Protein AF-R6ZYX3-F1 (afdb_monomer)

Structure (mmCIF, N/CA/C/O backbone):
data_AF-R6ZYX3-F1
#
_entry.id   AF-R6ZYX3-F1
#
loop_
_atom_site.group_PDB
_atom_site.id
_atom_site.type_symbol
_atom_site.label_atom_id
_atom_site.label_alt_id
_atom_site.label_comp_id
_atom_site.label_asym_id
_atom_site.label_entity_id
_atom_site.label_seq_id
_atom_site.pdbx_PDB_ins_code
_atom_site.Cartn_x
_atom_site.Cartn_y
_atom_site.Cartn_z
_atom_site.occupancy
_atom_site.B_iso_or_equiv
_atom_site.auth_seq_id
_atom_site.auth_comp_id
_atom_site.auth_asym_id
_atom_site.auth_atom_id
_atom_site.pdbx_PDB_model_num
ATOM 1 N N . MET A 1 1 ? -24.563 9.003 -3.488 1.00 60.00 1 MET A N 1
ATOM 2 C CA . MET A 1 1 ? -24.970 7.677 -2.955 1.00 60.00 1 MET A CA 1
ATOM 3 C C . MET A 1 1 ? -25.661 7.795 -1.601 1.00 60.00 1 MET A C 1
ATOM 5 O O . MET A 1 1 ? -26.768 7.295 -1.497 1.00 60.00 1 MET A O 1
ATOM 9 N N . ARG A 1 2 ? -25.083 8.481 -0.596 1.00 68.38 2 ARG A N 1
ATOM 10 C CA . ARG A 1 2 ? -25.792 8.757 0.674 1.00 68.38 2 ARG A CA 1
ATOM 11 C C . ARG A 1 2 ? -27.140 9.449 0.464 1.00 68.38 2 ARG A C 1
ATOM 13 O O . ARG A 1 2 ? -28.120 8.974 1.012 1.00 68.38 2 ARG A O 1
ATOM 20 N N . ASP A 1 3 ? -27.200 10.467 -0.389 1.00 74.62 3 ASP A N 1
ATOM 21 C CA . ASP A 1 3 ? -28.446 11.212 -0.637 1.00 74.62 3 ASP A CA 1
ATOM 22 C C . ASP A 1 3 ? -29.538 10.342 -1.268 1.00 74.62 3 ASP A C 1
ATOM 24 O O . ASP A 1 3 ? -30.700 10.442 -0.903 1.00 74.62 3 ASP A O 1
ATOM 28 N N . LEU A 1 4 ? -29.152 9.420 -2.159 1.00 77.94 4 LEU A N 1
ATOM 29 C CA . LEU A 1 4 ? -30.066 8.442 -2.758 1.00 77.94 4 LEU A CA 1
ATOM 30 C C . LEU A 1 4 ? -30.645 7.509 -1.692 1.00 77.94 4 LEU A C 1
ATOM 32 O O . LEU A 1 4 ? -31.843 7.251 -1.689 1.00 77.94 4 LEU A O 1
ATOM 36 N N . ILE A 1 5 ? -29.803 7.052 -0.762 1.00 78.88 5 ILE A N 1
ATOM 37 C CA . ILE A 1 5 ? -30.227 6.216 0.363 1.00 78.88 5 ILE A CA 1
ATOM 38 C C . ILE A 1 5 ? -31.140 6.999 1.319 1.00 78.88 5 ILE A C 1
ATOM 40 O O . ILE A 1 5 ? -32.170 6.488 1.747 1.00 78.88 5 ILE A O 1
ATOM 44 N N . GLN A 1 6 ? -30.771 8.239 1.646 1.00 78.25 6 GLN A N 1
ATOM 45 C CA . GLN A 1 6 ? -31.511 9.100 2.571 1.00 78.25 6 GLN A CA 1
ATOM 46 C C . GLN A 1 6 ? -32.824 9.629 1.987 1.00 78.25 6 GLN A C 1
ATOM 48 O O . GLN A 1 6 ? -33.740 9.900 2.756 1.00 78.25 6 GLN A O 1
ATOM 53 N N . SER A 1 7 ? -32.942 9.734 0.659 1.00 80.81 7 SER A N 1
ATOM 54 C CA . SER A 1 7 ? -34.163 10.204 -0.010 1.00 80.81 7 SER A CA 1
ATOM 55 C C . SER A 1 7 ? -35.392 9.346 0.311 1.00 80.81 7 SER A C 1
ATOM 57 O O . SER A 1 7 ? -36.520 9.816 0.203 1.00 80.81 7 SER A O 1
ATOM 59 N N . GLY A 1 8 ? -35.201 8.064 0.651 1.00 78.56 8 GLY A N 1
ATOM 60 C CA . GLY A 1 8 ? -36.291 7.103 0.858 1.00 78.56 8 GLY A CA 1
ATOM 61 C C . GLY A 1 8 ? -37.118 6.795 -0.400 1.00 78.56 8 GLY A C 1
ATOM 62 O O . GLY A 1 8 ? -38.051 6.000 -0.338 1.00 78.56 8 GLY A O 1
ATOM 63 N N . ARG A 1 9 ? -36.782 7.400 -1.546 1.00 82.31 9 ARG A N 1
ATOM 64 C CA . ARG A 1 9 ? -37.499 7.278 -2.826 1.00 82.31 9 ARG A CA 1
ATOM 65 C C . ARG A 1 9 ? -37.080 6.049 -3.624 1.00 82.31 9 ARG A C 1
ATOM 67 O O . ARG A 1 9 ? -37.801 5.610 -4.515 1.00 82.31 9 ARG A O 1
ATOM 74 N N . ILE A 1 10 ? -35.905 5.509 -3.316 1.00 82.62 10 ILE A N 1
ATOM 75 C CA . ILE A 1 10 ? -35.297 4.375 -4.006 1.00 82.62 10 ILE A CA 1
ATOM 76 C C . ILE A 1 10 ? -35.195 3.217 -3.006 1.00 82.62 10 ILE A C 1
ATOM 78 O O . ILE A 1 10 ? -34.711 3.437 -1.895 1.00 82.62 10 ILE A O 1
ATOM 82 N N . PRO A 1 11 ? -35.615 1.989 -3.358 1.00 81.56 11 PRO A N 1
ATOM 83 C CA . PRO A 1 11 ? -35.428 0.824 -2.500 1.00 81.56 11 PRO A CA 1
ATOM 84 C C . PRO A 1 11 ? -33.943 0.593 -2.186 1.00 81.56 11 PRO A C 1
ATOM 86 O O . PRO A 1 11 ? -33.119 0.490 -3.094 1.00 81.56 11 PRO A O 1
ATOM 89 N N . VAL A 1 12 ? -33.603 0.484 -0.899 1.00 82.12 12 VAL A N 1
ATOM 90 C CA . VAL A 1 12 ? -32.230 0.249 -0.427 1.00 82.12 12 VAL A CA 1
ATOM 91 C C . VAL A 1 12 ? -32.161 -1.091 0.288 1.00 82.12 12 VAL A C 1
ATOM 93 O O . VAL A 1 12 ? -32.951 -1.365 1.187 1.00 82.12 12 VAL A O 1
ATOM 96 N N . CYS A 1 13 ? -31.174 -1.906 -0.075 1.00 78.31 13 CYS A N 1
ATOM 97 C CA . CYS A 1 13 ? -30.801 -3.103 0.669 1.00 78.31 13 CYS A CA 1
ATOM 98 C C . CYS A 1 13 ? -29.429 -2.884 1.313 1.00 78.31 13 CYS A C 1
ATOM 100 O O . CYS A 1 13 ? -28.485 -2.472 0.637 1.00 78.31 13 CYS A O 1
ATOM 102 N N . TYR A 1 14 ? -29.316 -3.164 2.611 1.00 74.75 14 TYR A N 1
ATOM 103 C CA . TYR A 1 14 ? -28.045 -3.129 3.328 1.00 74.75 14 TYR A CA 1
ATOM 104 C C . TYR A 1 14 ? -27.506 -4.548 3.475 1.00 74.75 14 TYR A C 1
ATOM 106 O O . TYR A 1 14 ? -28.100 -5.386 4.154 1.00 74.75 14 TYR A O 1
ATOM 114 N N . LEU A 1 15 ? -26.359 -4.813 2.853 1.00 67.69 15 LEU A N 1
ATOM 115 C CA . LEU A 1 15 ? -25.617 -6.048 3.073 1.00 67.69 15 LEU A CA 1
ATOM 116 C C . LEU A 1 15 ? -24.773 -5.892 4.341 1.00 67.69 15 LEU A C 1
ATOM 118 O O . LEU A 1 15 ? -23.785 -5.161 4.350 1.00 67.69 15 LEU A O 1
ATOM 122 N N . ASN A 1 16 ? -25.182 -6.573 5.410 1.00 58.12 16 ASN A N 1
ATOM 123 C CA . ASN A 1 16 ? -24.507 -6.509 6.711 1.00 58.12 16 ASN A CA 1
ATOM 124 C C . ASN A 1 16 ? -23.466 -7.622 6.911 1.00 58.12 16 ASN A C 1
ATOM 126 O O . ASN A 1 16 ? -22.639 -7.521 7.812 1.00 58.12 16 ASN A O 1
ATOM 130 N N . ASN A 1 17 ? -23.482 -8.654 6.062 1.00 52.66 17 ASN A N 1
ATOM 131 C CA . ASN A 1 17 ? -22.630 -9.832 6.202 1.00 52.66 17 ASN A CA 1
ATOM 132 C C . ASN A 1 17 ? -21.520 -9.832 5.145 1.00 52.66 17 ASN A C 1
ATOM 134 O O . ASN A 1 17 ? -21.788 -9.851 3.943 1.00 52.66 17 ASN A O 1
ATOM 138 N N . CYS A 1 18 ? -20.263 -9.840 5.595 1.00 53.56 18 CYS A N 1
ATOM 139 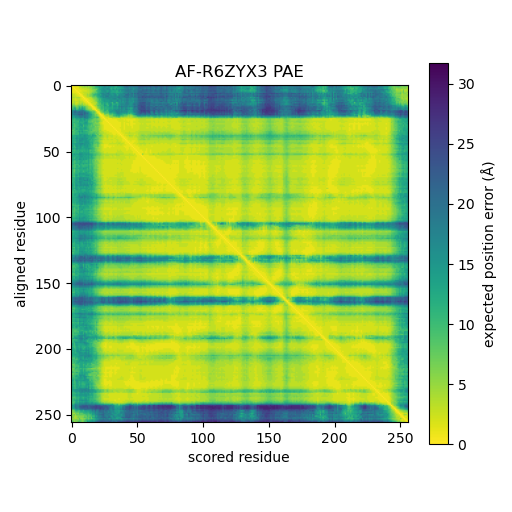C CA . CYS A 1 18 ? -19.106 -10.038 4.729 1.00 53.56 18 CYS A CA 1
ATOM 140 C C . CYS A 1 18 ? -18.817 -11.543 4.618 1.00 53.56 18 CYS A C 1
ATOM 142 O O . CYS A 1 18 ? -18.229 -12.129 5.517 1.00 53.56 18 CYS A O 1
ATOM 144 N N . HIS A 1 19 ? -19.213 -12.181 3.513 1.00 53.12 19 HIS A N 1
ATOM 145 C CA . HIS A 1 19 ? -18.977 -13.616 3.266 1.00 53.12 19 HIS A CA 1
ATOM 146 C C . HIS A 1 19 ? -17.523 -13.961 2.878 1.00 53.12 19 HIS A C 1
ATOM 148 O O . HIS A 1 19 ? -17.240 -15.088 2.482 1.00 53.12 19 HIS A O 1
ATOM 154 N N . ARG A 1 20 ? -16.609 -12.985 2.912 1.00 54.09 20 ARG A N 1
ATOM 155 C CA . ARG A 1 20 ? -15.293 -13.060 2.259 1.00 54.09 20 ARG A CA 1
ATOM 156 C C . ARG A 1 20 ? -14.158 -13.513 3.191 1.00 54.09 20 ARG A C 1
ATOM 158 O O . ARG A 1 20 ? -13.074 -13.800 2.704 1.00 54.09 20 ARG A O 1
ATOM 165 N N . GLN A 1 21 ? -14.403 -13.582 4.501 1.00 55.59 21 GLN A N 1
ATOM 166 C CA . GLN A 1 21 ? -13.426 -13.918 5.546 1.00 55.59 21 GLN A CA 1
ATOM 167 C C . GLN A 1 21 ? -14.062 -14.874 6.565 1.00 55.59 21 GLN A C 1
ATOM 169 O O . GLN A 1 21 ? -15.287 -14.918 6.700 1.00 55.59 21 GLN A O 1
ATOM 174 N N . ARG A 1 22 ? -13.237 -15.672 7.253 1.00 58.19 22 ARG A N 1
ATOM 175 C CA . ARG A 1 22 ? -13.700 -16.721 8.174 1.00 58.19 22 ARG A CA 1
ATOM 176 C C . ARG A 1 22 ? -14.539 -16.113 9.304 1.00 58.19 22 ARG A C 1
ATOM 178 O O . ARG A 1 22 ? -14.201 -15.059 9.841 1.00 58.19 22 ARG A O 1
ATOM 185 N N . GLU A 1 23 ? -15.625 -16.787 9.668 1.00 62.22 23 GLU A N 1
ATOM 186 C CA . GLU A 1 23 ? -16.423 -16.445 10.846 1.00 62.22 23 GLU A CA 1
ATOM 187 C C . GLU A 1 23 ? -15.496 -16.367 12.075 1.00 62.22 23 GLU A C 1
ATOM 189 O O . GLU A 1 23 ? -14.728 -17.295 12.329 1.00 62.22 23 GLU A O 1
ATOM 194 N N . GLY A 1 24 ? -15.495 -15.226 12.776 1.00 70.06 24 GLY A N 1
ATOM 195 C CA . GLY A 1 24 ? -14.579 -14.961 13.895 1.00 70.06 24 GLY A CA 1
ATOM 196 C C . GLY A 1 24 ? -13.270 -14.226 13.558 1.00 70.06 24 GLY A C 1
ATOM 197 O O . GLY A 1 24 ? -12.446 -14.077 14.453 1.00 70.06 24 GLY A O 1
ATOM 198 N N . SER A 1 25 ? -13.075 -13.741 12.324 1.00 87.06 25 SER A N 1
ATOM 199 C CA . SER A 1 25 ? -11.900 -12.929 11.952 1.00 87.06 25 SER A CA 1
ATOM 200 C C . SER A 1 25 ? -11.738 -11.680 12.833 1.00 87.06 25 SER A C 1
ATOM 202 O O . SER A 1 25 ? -12.660 -10.862 12.971 1.00 87.06 25 SER A O 1
ATOM 204 N N . GLY A 1 26 ? -10.542 -11.501 13.393 1.00 93.50 26 GLY A N 1
ATOM 205 C CA . GLY A 1 26 ? -10.156 -10.334 14.176 1.00 93.50 26 GLY A CA 1
ATOM 206 C C . GLY A 1 26 ? -10.078 -9.064 13.335 1.00 93.50 26 GLY A C 1
ATOM 207 O O . GLY A 1 26 ? -10.448 -7.999 13.825 1.00 93.50 26 GLY A O 1
ATOM 208 N N . ILE A 1 27 ? -9.747 -9.170 12.042 1.00 94.56 27 ILE A N 1
ATOM 209 C CA . ILE A 1 27 ? -9.800 -8.049 11.085 1.00 94.56 27 ILE A CA 1
ATOM 210 C C . ILE A 1 27 ? -11.225 -7.482 10.998 1.00 94.56 27 ILE A C 1
ATOM 212 O O . ILE A 1 27 ? -11.421 -6.269 11.109 1.00 94.56 27 ILE A O 1
ATOM 216 N N . ILE A 1 28 ? -12.240 -8.346 10.844 1.00 91.88 28 ILE A N 1
ATOM 217 C CA . ILE A 1 28 ? -13.650 -7.918 10.799 1.00 91.88 28 ILE A CA 1
ATOM 218 C C . ILE A 1 28 ? -14.059 -7.293 12.131 1.00 91.88 28 ILE A C 1
ATOM 220 O O . ILE A 1 28 ? -14.704 -6.239 12.144 1.00 91.88 28 ILE A O 1
ATOM 224 N N . LYS A 1 29 ? -13.692 -7.931 13.250 1.00 93.19 29 LYS A N 1
ATOM 225 C CA . LYS A 1 29 ? -14.022 -7.438 14.591 1.00 93.19 29 LYS A CA 1
ATOM 226 C C . LYS A 1 29 ? -13.426 -6.047 14.823 1.00 93.19 29 LYS A C 1
ATOM 228 O O . LYS A 1 29 ? -14.170 -5.128 15.161 1.00 93.19 29 LYS A O 1
ATOM 233 N N . ALA A 1 30 ? -12.133 -5.868 14.554 1.00 94.81 30 ALA A N 1
ATOM 234 C CA . ALA A 1 30 ? -11.439 -4.588 14.663 1.00 94.81 30 ALA A CA 1
ATOM 235 C C . ALA A 1 30 ? -12.074 -3.520 13.760 1.00 94.81 30 ALA A C 1
ATOM 237 O O . ALA A 1 30 ? -12.391 -2.423 14.220 1.00 94.81 30 ALA A O 1
ATOM 238 N N . ALA A 1 31 ? -12.348 -3.847 12.493 1.00 93.31 31 ALA A N 1
ATOM 239 C CA . ALA A 1 31 ? -13.010 -2.929 11.571 1.00 93.31 31 ALA A CA 1
ATOM 240 C C . ALA A 1 31 ? -14.412 -2.521 12.066 1.00 93.31 31 ALA A C 1
ATOM 242 O O . ALA A 1 31 ? -14.790 -1.351 11.967 1.00 93.31 31 ALA A O 1
ATOM 243 N N . SER A 1 32 ? -15.185 -3.456 12.626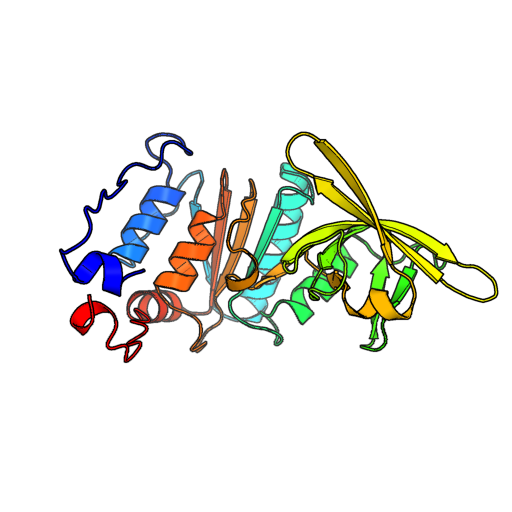 1.00 91.62 32 SER A N 1
ATOM 244 C CA . SER A 1 32 ? -16.503 -3.172 13.199 1.00 91.62 32 SER A CA 1
ATOM 245 C C . SER A 1 32 ? -16.417 -2.237 14.408 1.00 91.62 32 SER A C 1
ATOM 247 O O . SER A 1 32 ? -17.155 -1.251 14.451 1.00 91.62 32 SER A O 1
ATOM 249 N N . LEU A 1 33 ? -15.503 -2.500 15.348 1.00 93.38 33 LEU A N 1
ATOM 250 C CA . LEU A 1 33 ? -15.269 -1.655 16.527 1.00 93.38 33 LEU A CA 1
ATOM 251 C C . LEU A 1 33 ? -14.881 -0.230 16.111 1.00 93.38 33 LEU A C 1
ATOM 253 O O . LEU A 1 33 ? -15.544 0.737 16.488 1.00 93.38 33 LEU A O 1
ATOM 257 N N . ILE A 1 34 ? -13.919 -0.102 15.193 1.00 93.06 34 ILE A N 1
ATOM 258 C CA . ILE A 1 34 ? -13.491 1.193 14.647 1.00 93.06 34 ILE A CA 1
ATOM 259 C C . ILE A 1 34 ? -14.665 1.929 14.013 1.00 93.06 34 ILE A C 1
ATOM 261 O O . ILE A 1 34 ? -14.865 3.112 14.279 1.00 93.06 34 ILE A O 1
ATOM 265 N N . LYS A 1 35 ? -15.479 1.244 13.203 1.00 90.12 35 LYS A N 1
ATOM 266 C CA . LYS A 1 35 ? -16.663 1.840 12.567 1.00 90.12 35 LYS A CA 1
ATOM 267 C C . LYS A 1 35 ? -17.669 2.358 13.603 1.00 90.12 35 LYS A C 1
ATOM 269 O O . LYS A 1 35 ? -18.255 3.424 13.397 1.00 90.12 35 LYS A O 1
ATOM 274 N N . GLN A 1 36 ? -17.837 1.646 14.715 1.00 90.81 36 GLN A N 1
ATOM 275 C CA . GLN A 1 36 ? -18.715 2.031 15.825 1.00 90.81 36 GLN A CA 1
ATOM 276 C C . GLN A 1 36 ? -18.134 3.161 16.687 1.00 90.81 36 GLN A C 1
ATOM 278 O O . GLN A 1 36 ? -18.882 3.842 17.382 1.00 90.81 36 GLN A O 1
ATOM 283 N N . GLY A 1 37 ? -16.842 3.459 16.552 1.00 91.12 37 GLY A N 1
ATOM 284 C CA . GLY A 1 37 ? -16.173 4.479 17.353 1.00 91.12 37 GLY A CA 1
ATOM 285 C C . GLY A 1 37 ? -15.502 3.927 18.604 1.00 91.12 37 GLY A C 1
ATOM 286 O O . GLY A 1 37 ? -15.168 4.712 19.486 1.00 91.12 37 GLY A O 1
ATOM 287 N N . ASP A 1 38 ? -15.319 2.612 18.676 1.00 90.12 38 ASP A N 1
ATOM 288 C CA . ASP A 1 38 ? -14.685 1.932 19.793 1.00 90.12 38 ASP A CA 1
ATOM 289 C C . ASP A 1 38 ? -13.184 1.746 19.529 1.00 90.12 38 ASP A C 1
ATOM 291 O O . ASP A 1 38 ? -12.775 1.254 18.473 1.00 90.12 38 ASP A O 1
ATOM 295 N N . SER A 1 39 ? -12.371 2.192 20.486 1.00 86.19 39 SER A N 1
ATOM 296 C CA . SER A 1 39 ? -10.911 2.099 20.458 1.00 86.19 39 SER A CA 1
ATOM 297 C C . SER A 1 39 ? -10.352 0.934 21.278 1.00 86.19 39 SER A C 1
ATOM 299 O O . SER A 1 39 ? -9.139 0.734 21.264 1.00 86.19 39 SER A O 1
ATOM 301 N N . GLU A 1 40 ? -11.195 0.181 21.991 1.00 89.38 40 GLU A N 1
ATOM 302 C CA . GLU A 1 40 ? -10.804 -1.015 22.745 1.00 89.38 40 GLU A CA 1
ATOM 303 C C . GLU A 1 40 ? -10.676 -2.212 21.793 1.00 89.38 40 GLU A C 1
ATOM 305 O O . GLU A 1 40 ? -11.580 -3.027 21.624 1.00 89.38 40 GLU A O 1
ATOM 310 N N . ILE A 1 41 ? -9.538 -2.272 21.098 1.00 91.12 41 ILE A N 1
ATOM 311 C CA . ILE A 1 41 ? -9.261 -3.277 20.070 1.00 91.12 41 ILE A CA 1
ATOM 312 C C . ILE A 1 41 ? -8.119 -4.168 20.542 1.00 91.12 41 ILE A C 1
ATOM 314 O O . ILE A 1 41 ? -6.975 -3.722 20.644 1.00 91.12 41 ILE A O 1
ATOM 318 N N . ASP A 1 42 ? -8.438 -5.435 20.784 1.00 92.69 42 ASP A N 1
ATOM 319 C CA . ASP A 1 42 ? -7.459 -6.451 21.154 1.00 92.69 42 ASP A CA 1
ATOM 320 C C . ASP A 1 42 ? -6.745 -7.034 19.931 1.00 92.69 42 ASP A C 1
ATOM 322 O O . ASP A 1 42 ? -7.314 -7.155 18.841 1.00 92.69 42 ASP A O 1
ATOM 326 N N . ASN A 1 43 ? -5.504 -7.468 20.148 1.00 96.12 43 ASN A N 1
ATOM 327 C CA . ASN A 1 43 ? -4.768 -8.256 19.169 1.00 96.12 43 ASN A CA 1
ATOM 328 C C . ASN A 1 43 ? -5.342 -9.673 19.063 1.00 96.12 43 ASN A C 1
ATOM 330 O O . ASN A 1 43 ? -5.827 -10.255 20.034 1.00 96.12 43 ASN A O 1
ATOM 334 N N . THR A 1 44 ? -5.257 -10.229 17.863 1.00 95.25 44 THR A N 1
ATOM 335 C CA . THR A 1 44 ? -5.798 -11.536 17.477 1.00 95.25 44 THR A CA 1
ATOM 336 C C . THR A 1 44 ? -4.830 -12.229 16.515 1.00 95.25 44 THR A C 1
ATOM 338 O O . THR A 1 44 ? -3.784 -11.671 16.181 1.00 95.25 44 THR A O 1
ATOM 341 N N . ASP A 1 45 ? -5.178 -13.430 16.055 1.00 93.56 45 ASP A N 1
ATOM 342 C CA . ASP A 1 45 ? -4.337 -14.214 15.143 1.00 93.56 45 ASP A CA 1
ATOM 343 C C . ASP A 1 45 ? -4.172 -13.572 13.751 1.00 93.56 45 ASP A C 1
ATOM 345 O O . ASP A 1 45 ? -3.174 -13.831 13.080 1.00 93.56 45 ASP A O 1
ATOM 349 N N . ASP A 1 46 ? -5.138 -12.763 13.298 1.00 95.44 46 ASP A N 1
ATOM 350 C CA . ASP A 1 46 ? -5.175 -12.140 11.962 1.00 95.44 46 ASP A CA 1
ATOM 351 C C . ASP A 1 46 ? -5.168 -10.599 11.981 1.00 95.44 46 ASP A C 1
ATOM 353 O O . ASP A 1 46 ? -5.006 -9.960 10.938 1.00 95.44 46 ASP A O 1
ATOM 357 N N . PHE A 1 47 ? -5.303 -9.977 13.154 1.00 97.38 47 PHE A N 1
ATOM 358 C CA . PHE A 1 47 ? -5.171 -8.533 13.341 1.00 97.38 47 PHE A CA 1
ATOM 359 C C . PHE A 1 47 ? -4.251 -8.213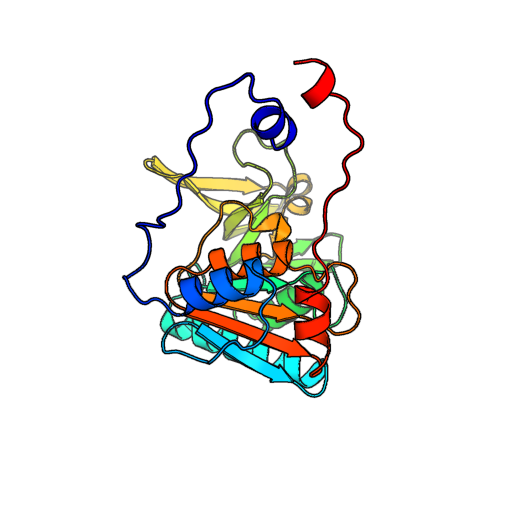 14.518 1.00 97.38 47 PHE A C 1
ATOM 361 O O . PHE A 1 47 ? -4.519 -8.607 15.656 1.00 97.38 47 PHE A O 1
ATOM 368 N N . TRP A 1 48 ? -3.209 -7.429 14.250 1.00 97.88 48 TRP A N 1
ATOM 369 C CA . TRP A 1 48 ? -2.259 -6.961 15.249 1.00 97.88 48 TRP A CA 1
ATOM 370 C C . TRP A 1 48 ? -2.115 -5.445 15.200 1.00 97.88 48 TRP A C 1
ATOM 372 O O . TRP A 1 48 ? -1.870 -4.858 14.147 1.00 97.88 48 TRP A O 1
ATOM 382 N N . MET A 1 49 ? -2.199 -4.808 16.359 1.00 97.31 49 MET A N 1
ATOM 383 C CA . MET A 1 49 ? -1.983 -3.386 16.544 1.00 97.31 49 MET A CA 1
ATOM 384 C C . MET A 1 49 ? -0.849 -3.145 17.534 1.00 97.31 49 MET A C 1
ATOM 386 O O . MET A 1 49 ? -0.713 -3.833 18.549 1.00 97.31 49 MET A O 1
ATOM 390 N N . GLU A 1 50 ? -0.041 -2.128 17.249 1.00 97.25 50 GLU A N 1
ATOM 391 C CA . GLU A 1 50 ? 1.035 -1.711 18.134 1.00 97.25 50 GLU A CA 1
ATOM 392 C C . GLU A 1 50 ? 1.171 -0.187 18.212 1.00 97.25 50 GLU A C 1
ATOM 394 O O . GLU A 1 50 ? 1.206 0.514 17.196 1.00 97.25 50 GLU A O 1
ATOM 399 N N . ILE A 1 51 ? 1.286 0.330 19.438 1.00 96.69 51 ILE A N 1
ATOM 400 C CA . ILE A 1 51 ? 1.522 1.750 19.698 1.00 96.69 51 ILE A CA 1
ATOM 401 C C . ILE A 1 51 ? 3.027 1.991 19.828 1.00 96.69 51 ILE A C 1
ATOM 403 O O . ILE A 1 51 ? 3.675 1.524 20.762 1.00 96.69 51 ILE A O 1
ATOM 407 N N . CYS A 1 52 ? 3.564 2.776 18.905 1.00 97.31 52 CYS A N 1
ATOM 408 C CA . CYS A 1 52 ? 4.942 3.237 18.883 1.00 97.31 52 CYS A CA 1
ATOM 409 C C . CYS A 1 52 ? 5.068 4.566 19.642 1.00 97.31 52 CYS A C 1
ATOM 411 O O . CYS A 1 52 ? 4.202 5.438 19.559 1.00 97.31 52 CYS A O 1
ATOM 413 N N . ASN A 1 53 ? 6.170 4.744 20.365 1.00 94.94 53 ASN A N 1
ATOM 414 C CA . ASN A 1 53 ? 6.465 5.956 21.139 1.00 94.94 53 ASN A CA 1
ATOM 415 C C . ASN A 1 53 ? 7.131 7.076 20.312 1.00 94.94 53 ASN A C 1
ATOM 417 O O . ASN A 1 53 ? 7.246 8.199 20.801 1.00 94.94 53 ASN A O 1
ATOM 421 N N . SER A 1 54 ? 7.567 6.794 19.081 1.00 96.38 54 SER A N 1
ATOM 422 C CA . SER A 1 54 ? 8.116 7.777 18.144 1.00 96.38 54 SER A CA 1
ATOM 423 C C . SER A 1 54 ? 7.767 7.426 16.693 1.00 96.38 54 SER A C 1
ATOM 425 O O . SER A 1 54 ? 7.423 6.284 16.379 1.00 96.38 54 SER A O 1
ATOM 427 N N . GLU A 1 55 ? 7.866 8.411 15.792 1.00 96.31 55 GLU A N 1
ATOM 428 C CA . GLU A 1 55 ? 7.672 8.175 14.353 1.00 96.31 55 GLU A CA 1
ATOM 429 C C . GLU A 1 55 ? 8.788 7.301 13.763 1.00 96.31 55 GLU A C 1
ATOM 431 O O . GLU A 1 55 ? 8.516 6.485 12.891 1.00 96.31 55 GLU A O 1
ATOM 436 N N . ASP A 1 56 ? 10.018 7.418 14.268 1.00 97.06 56 ASP A N 1
ATOM 437 C CA . ASP A 1 56 ? 11.152 6.623 13.783 1.00 97.06 56 ASP A CA 1
ATOM 438 C C . ASP A 1 56 ? 10.976 5.132 14.097 1.00 97.06 56 ASP A C 1
ATOM 440 O O . ASP A 1 56 ? 11.136 4.297 13.210 1.00 97.06 56 ASP A O 1
ATOM 444 N N . ILE A 1 57 ? 10.542 4.799 15.320 1.00 97.81 57 ILE A N 1
ATOM 445 C CA . ILE A 1 57 ? 10.244 3.411 15.707 1.00 97.81 57 ILE A CA 1
ATOM 446 C C . ILE A 1 57 ? 9.056 2.870 14.908 1.00 97.81 57 ILE A C 1
ATOM 448 O O . ILE A 1 57 ? 9.060 1.709 14.506 1.00 97.81 57 ILE A O 1
ATOM 452 N N . LEU A 1 58 ? 8.053 3.710 14.635 1.00 98.06 58 LEU A N 1
ATOM 453 C CA . LEU A 1 58 ? 6.935 3.323 13.781 1.00 98.06 58 LEU A CA 1
ATOM 454 C C . LEU A 1 58 ? 7.409 2.946 12.373 1.00 98.06 58 LEU A C 1
ATOM 456 O O . LEU A 1 58 ? 7.008 1.903 11.862 1.00 98.06 58 LEU A O 1
ATOM 460 N N . VAL A 1 59 ? 8.251 3.777 11.753 1.00 98.25 59 VAL A N 1
ATOM 461 C CA . VAL A 1 59 ? 8.788 3.533 10.405 1.00 98.25 59 VAL A CA 1
ATOM 462 C C . VAL A 1 59 ? 9.636 2.261 10.381 1.00 98.25 59 VAL A C 1
ATOM 464 O O . VAL A 1 59 ? 9.452 1.427 9.497 1.00 98.25 59 VAL A O 1
ATOM 467 N N . GLU A 1 60 ? 10.517 2.074 11.367 1.00 98.19 60 GLU A N 1
ATOM 468 C CA . GLU A 1 60 ? 11.348 0.873 11.494 1.00 98.19 60 GLU A CA 1
ATOM 469 C C . GLU A 1 60 ? 10.495 -0.398 11.591 1.00 98.19 60 GLU A C 1
ATOM 471 O O . GLU A 1 60 ? 10.694 -1.346 10.828 1.00 98.19 60 GLU A O 1
ATOM 476 N N . LYS A 1 61 ? 9.493 -0.402 12.479 1.00 98.44 61 LYS A N 1
ATOM 477 C CA . LYS A 1 61 ? 8.590 -1.545 12.654 1.00 98.44 61 LYS A CA 1
ATOM 478 C C . LYS A 1 61 ? 7.738 -1.810 11.422 1.00 98.44 61 LYS A C 1
ATOM 480 O O . LYS A 1 61 ? 7.569 -2.970 11.053 1.00 98.44 61 LYS A O 1
ATOM 485 N N . PHE A 1 62 ? 7.248 -0.760 10.767 1.00 98.69 62 PHE A N 1
ATOM 486 C CA . PHE A 1 62 ? 6.503 -0.882 9.520 1.00 98.69 62 PHE A CA 1
ATOM 487 C C . PHE A 1 62 ? 7.342 -1.572 8.441 1.00 98.69 62 PHE A C 1
ATOM 489 O O . PHE A 1 62 ? 6.872 -2.521 7.820 1.00 98.69 62 PHE A O 1
ATOM 496 N N . ILE A 1 63 ? 8.585 -1.124 8.237 1.00 98.56 63 ILE A N 1
ATOM 497 C CA . ILE A 1 63 ? 9.491 -1.691 7.229 1.00 98.56 63 ILE A CA 1
ATOM 498 C C . ILE A 1 63 ? 9.813 -3.148 7.558 1.00 98.56 63 ILE A C 1
ATOM 500 O O . ILE A 1 63 ? 9.648 -4.011 6.700 1.00 98.56 63 ILE A O 1
ATOM 504 N N . LEU A 1 64 ? 10.193 -3.433 8.807 1.00 98.44 64 LEU A N 1
ATOM 505 C CA . LEU A 1 64 ? 10.508 -4.792 9.246 1.00 98.44 64 LEU A CA 1
ATOM 506 C C . LEU A 1 64 ? 9.317 -5.739 9.051 1.00 98.44 64 LEU A C 1
ATOM 508 O O . LEU A 1 64 ? 9.482 -6.881 8.624 1.00 98.44 64 LEU A O 1
ATOM 512 N N . GLN A 1 65 ? 8.108 -5.279 9.369 1.00 98.69 65 GLN A N 1
ATOM 513 C CA . GLN A 1 65 ? 6.903 -6.079 9.189 1.00 98.69 65 GLN A CA 1
ATOM 514 C C . GLN A 1 65 ? 6.540 -6.255 7.716 1.00 98.69 65 GLN A C 1
ATOM 516 O O . GLN A 1 65 ? 6.050 -7.318 7.338 1.00 98.69 65 GLN A O 1
ATOM 521 N N . TYR A 1 66 ? 6.802 -5.251 6.879 1.00 98.62 66 TYR A N 1
ATOM 522 C CA . TYR A 1 66 ? 6.634 -5.371 5.437 1.00 98.62 66 TYR A CA 1
ATOM 523 C C . TYR A 1 66 ? 7.576 -6.440 4.867 1.00 98.62 66 TYR A C 1
ATOM 525 O O . TYR A 1 66 ? 7.111 -7.314 4.141 1.00 98.62 66 TYR A O 1
ATOM 533 N N . GLU A 1 67 ? 8.863 -6.426 5.238 1.00 98.38 67 GLU A N 1
ATOM 534 C CA . GLU A 1 67 ? 9.859 -7.436 4.830 1.00 98.38 67 GLU A CA 1
ATOM 535 C C . GLU A 1 67 ? 9.389 -8.855 5.203 1.00 98.38 67 GLU A C 1
ATOM 537 O O . GLU A 1 67 ? 9.272 -9.716 4.332 1.00 98.38 67 GLU A O 1
ATOM 542 N N . LYS A 1 68 ? 8.974 -9.066 6.460 1.00 98.31 68 LYS A N 1
ATOM 543 C CA . LYS A 1 68 ? 8.388 -10.342 6.916 1.00 98.31 68 LYS A CA 1
ATOM 544 C C . LYS A 1 68 ? 7.131 -10.731 6.141 1.00 98.31 68 LYS A C 1
ATOM 546 O O . LYS A 1 68 ? 6.921 -11.896 5.818 1.00 98.31 68 LYS A O 1
ATOM 551 N N . GLY A 1 69 ? 6.270 -9.759 5.845 1.00 98.00 69 GLY A N 1
ATOM 552 C CA . GLY A 1 69 ? 5.087 -9.980 5.021 1.00 98.00 69 GLY A CA 1
ATOM 553 C C . GLY A 1 69 ? 5.464 -10.507 3.638 1.00 98.00 69 GLY A C 1
ATOM 554 O O . GLY A 1 69 ? 4.841 -11.451 3.156 1.00 98.00 69 GLY A O 1
ATOM 555 N N . VAL A 1 70 ? 6.496 -9.929 3.015 1.00 97.75 70 VAL A N 1
ATOM 556 C CA . VAL A 1 70 ? 6.982 -10.344 1.691 1.00 97.75 70 VAL A CA 1
ATOM 557 C C . VAL A 1 70 ? 7.560 -11.754 1.739 1.00 97.75 70 VAL A C 1
ATOM 559 O O . VAL A 1 70 ? 7.273 -12.535 0.836 1.00 97.75 70 VAL A O 1
ATOM 562 N N . GLU A 1 71 ? 8.295 -12.110 2.791 1.00 97.56 71 GLU A N 1
ATOM 563 C CA . GLU A 1 71 ? 8.803 -13.475 2.999 1.00 97.56 71 GLU A CA 1
ATOM 564 C C . GLU A 1 71 ? 7.670 -14.510 3.113 1.00 97.56 71 GLU A C 1
ATOM 566 O O . GLU A 1 71 ? 7.759 -15.591 2.534 1.00 97.56 71 GLU A O 1
ATOM 571 N N . CYS A 1 72 ? 6.583 -14.176 3.816 1.00 97.06 72 CYS A N 1
ATOM 572 C CA . CYS A 1 72 ? 5.461 -15.094 4.042 1.00 97.06 72 CYS A CA 1
ATOM 573 C C . CYS A 1 72 ? 4.498 -15.209 2.849 1.00 97.06 72 CYS A C 1
ATOM 575 O O . CYS A 1 72 ? 3.972 -16.288 2.581 1.00 97.06 72 CYS A O 1
ATOM 577 N N . TYR A 1 73 ? 4.223 -14.099 2.158 1.00 96.31 73 TYR A N 1
ATOM 578 C CA . TYR A 1 73 ? 3.131 -14.004 1.178 1.00 96.31 73 TYR A CA 1
ATOM 579 C C . TYR A 1 73 ? 3.597 -13.731 -0.255 1.00 96.31 73 TYR A C 1
ATOM 581 O O . TYR A 1 73 ? 2.821 -13.904 -1.198 1.00 96.31 73 TYR A O 1
ATOM 589 N N . GLY A 1 74 ? 4.847 -13.306 -0.435 1.00 95.69 74 GLY A N 1
ATOM 590 C CA . GLY A 1 74 ? 5.358 -12.765 -1.687 1.00 95.69 74 GLY A CA 1
ATOM 591 C C . GLY A 1 74 ? 4.951 -11.304 -1.905 1.00 95.69 74 GLY A C 1
ATOM 592 O O . GLY A 1 74 ? 3.876 -10.857 -1.502 1.00 95.69 74 GLY A O 1
ATOM 593 N N . LEU A 1 75 ? 5.806 -10.549 -2.602 1.00 94.25 75 LEU A N 1
ATOM 594 C CA . LEU A 1 75 ? 5.674 -9.096 -2.782 1.00 94.25 75 LEU A CA 1
ATOM 595 C C . LEU A 1 75 ? 4.310 -8.656 -3.339 1.00 94.25 75 LEU A C 1
ATOM 597 O O . LEU A 1 75 ? 3.768 -7.629 -2.936 1.00 94.25 75 LEU A O 1
ATOM 601 N N . GLN A 1 76 ? 3.730 -9.441 -4.248 1.00 91.19 76 GLN A N 1
ATOM 602 C CA . GLN A 1 76 ? 2.451 -9.116 -4.885 1.00 91.19 76 GLN A CA 1
ATOM 603 C C . GLN A 1 76 ? 1.244 -9.217 -3.934 1.00 91.19 76 GLN A C 1
ATOM 605 O O . GLN A 1 76 ? 0.198 -8.638 -4.223 1.00 91.19 76 GLN A O 1
ATOM 610 N N . GLN A 1 77 ? 1.374 -9.942 -2.819 1.00 94.69 77 GLN A N 1
ATOM 611 C CA . GLN A 1 77 ? 0.299 -10.208 -1.855 1.00 94.69 77 GLN A CA 1
ATOM 612 C C . GLN A 1 77 ? 0.441 -9.411 -0.553 1.00 94.69 77 GLN A C 1
ATOM 614 O O . GLN A 1 77 ? -0.316 -9.629 0.396 1.00 94.69 77 GLN A O 1
ATOM 619 N N . VAL A 1 78 ? 1.387 -8.475 -0.519 1.00 97.44 78 VAL A N 1
ATOM 620 C CA . VAL A 1 78 ? 1.622 -7.557 0.596 1.00 97.44 78 VAL A CA 1
ATOM 621 C C . VAL A 1 78 ? 1.255 -6.150 0.157 1.00 97.44 78 VAL A C 1
ATOM 623 O O . VAL A 1 78 ? 1.512 -5.776 -0.982 1.00 97.44 78 VAL A O 1
ATOM 626 N N . MET A 1 79 ? 0.654 -5.345 1.025 1.00 96.88 79 MET A N 1
ATOM 627 C CA . MET A 1 79 ? 0.339 -3.949 0.722 1.00 96.88 79 MET A CA 1
ATOM 628 C C . MET A 1 79 ? 0.664 -3.052 1.911 1.00 96.88 79 MET A C 1
ATOM 630 O O . MET A 1 79 ? 0.148 -3.249 3.009 1.00 96.88 79 MET A O 1
ATOM 634 N N . GLY A 1 80 ? 1.493 -2.038 1.674 1.00 98.38 80 GLY A N 1
ATOM 635 C CA . GLY A 1 80 ? 1.748 -0.978 2.637 1.00 98.38 80 GLY A CA 1
ATOM 636 C C . GLY A 1 80 ? 0.740 0.152 2.462 1.00 98.38 80 GLY A C 1
ATOM 637 O O . GLY A 1 80 ? 0.522 0.614 1.342 1.00 98.38 80 GLY A O 1
ATOM 638 N N . LEU A 1 81 ? 0.143 0.623 3.554 1.00 98.19 81 LEU A N 1
ATOM 639 C CA . LEU A 1 81 ? -0.872 1.673 3.531 1.00 98.19 81 LEU A CA 1
ATOM 640 C C . LEU A 1 81 ? -0.564 2.810 4.501 1.00 98.19 81 LEU A C 1
ATOM 642 O O . LEU A 1 81 ? -0.315 2.600 5.691 1.00 98.19 81 LEU A O 1
ATOM 646 N N . VAL A 1 82 ? -0.676 4.036 3.994 1.00 97.62 82 VAL A N 1
ATOM 647 C CA . VAL A 1 82 ? -0.519 5.269 4.779 1.00 97.62 82 VAL A CA 1
ATOM 648 C C . VAL A 1 82 ? -1.579 6.309 4.437 1.00 97.62 82 VAL A C 1
ATOM 650 O O . VAL A 1 82 ? -2.233 6.256 3.394 1.00 97.62 82 VAL A O 1
ATOM 653 N N . ALA A 1 83 ? -1.760 7.288 5.322 1.00 93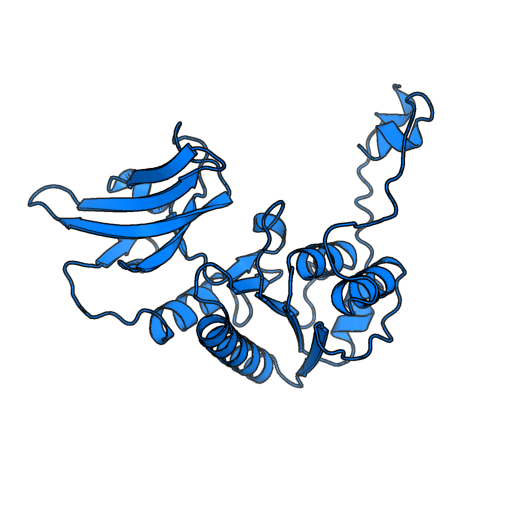.12 83 ALA A N 1
ATOM 654 C CA . ALA A 1 83 ? -2.697 8.385 5.094 1.00 93.12 83 ALA A CA 1
ATOM 655 C C . ALA A 1 83 ? -2.117 9.515 4.224 1.00 93.12 83 ALA A C 1
ATOM 657 O O . ALA A 1 83 ? -2.878 10.199 3.542 1.00 93.12 83 ALA A O 1
ATOM 658 N N . THR A 1 84 ? -0.797 9.739 4.254 1.00 92.38 84 THR A N 1
ATOM 659 C CA . THR A 1 84 ? -0.170 10.940 3.675 1.00 92.38 84 THR A CA 1
ATOM 660 C C . THR A 1 84 ? 0.808 10.652 2.552 1.00 92.38 84 THR A C 1
ATOM 662 O O . THR A 1 84 ? 1.552 9.675 2.613 1.00 92.38 84 THR A O 1
ATOM 665 N N . HIS A 1 85 ? 0.881 11.599 1.615 1.00 89.69 85 HIS A N 1
ATOM 666 C CA . HIS A 1 85 ? 2.017 11.740 0.715 1.00 89.69 85 HIS A CA 1
ATOM 667 C C . HIS A 1 85 ? 3.201 12.399 1.435 1.00 89.69 85 HIS A C 1
ATOM 669 O O . HIS A 1 85 ? 3.020 13.415 2.110 1.00 89.69 85 HIS A O 1
ATOM 675 N N . GLY A 1 86 ? 4.400 11.830 1.299 1.00 87.44 86 GLY A N 1
ATOM 676 C CA . GLY A 1 86 ? 5.636 12.395 1.860 1.00 87.44 86 GLY A CA 1
ATOM 677 C C . GLY A 1 86 ? 5.739 12.437 3.399 1.00 87.44 86 GLY A C 1
ATOM 678 O O . GLY A 1 86 ? 4.836 12.049 4.145 1.00 87.44 86 GLY A O 1
ATOM 679 N N . GLY A 1 87 ? 6.888 12.912 3.890 1.00 92.88 87 GLY A N 1
ATOM 680 C CA . GLY A 1 87 ? 7.294 12.777 5.297 1.00 92.88 87 GLY A CA 1
AT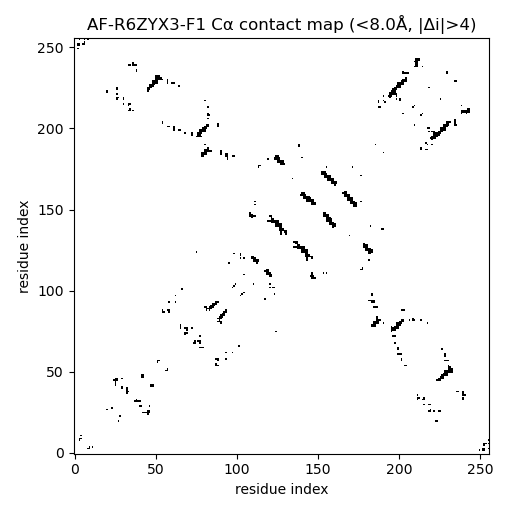OM 681 C C . GLY A 1 87 ? 7.857 11.387 5.619 1.00 92.88 87 GLY A C 1
ATOM 682 O O . GLY A 1 87 ? 7.889 10.514 4.753 1.00 92.88 87 GLY A O 1
ATOM 683 N N . LYS A 1 88 ? 8.313 11.177 6.864 1.00 94.62 88 LYS A N 1
ATOM 684 C CA . LYS A 1 88 ? 8.929 9.904 7.286 1.00 94.62 88 LYS A CA 1
ATOM 685 C C . LYS A 1 88 ? 7.960 8.731 7.124 1.00 94.62 88 LYS A C 1
ATOM 687 O O . LYS A 1 88 ? 8.306 7.751 6.469 1.00 94.62 88 LYS A O 1
ATOM 692 N N . MET A 1 89 ? 6.733 8.881 7.634 1.00 95.88 89 MET A N 1
ATOM 693 C CA . MET A 1 89 ? 5.648 7.913 7.445 1.00 95.88 89 MET A CA 1
ATOM 694 C C . MET A 1 89 ? 4.721 8.254 6.266 1.00 95.88 89 MET A C 1
ATOM 696 O O . MET A 1 89 ? 3.494 8.263 6.389 1.00 95.88 89 MET A O 1
ATOM 700 N N . GLY A 1 90 ? 5.313 8.603 5.124 1.00 95.69 90 GLY A N 1
ATOM 701 C CA . GLY A 1 90 ? 4.605 8.815 3.862 1.00 95.69 90 GLY A CA 1
ATOM 702 C C . GLY A 1 90 ? 5.034 7.826 2.791 1.00 95.69 90 GLY A C 1
ATOM 703 O O . GLY A 1 90 ? 6.125 7.260 2.854 1.00 95.69 90 GLY A O 1
ATOM 704 N N . ASP A 1 91 ? 4.183 7.655 1.785 1.00 95.56 91 ASP A N 1
ATOM 705 C CA . ASP A 1 91 ? 4.400 6.710 0.687 1.00 95.56 91 ASP A CA 1
ATOM 706 C C . ASP A 1 91 ? 5.729 6.950 -0.046 1.00 95.56 91 ASP A C 1
ATOM 708 O O . ASP A 1 91 ? 6.466 5.999 -0.259 1.00 95.56 91 ASP A O 1
ATOM 712 N N . ILE A 1 92 ? 6.091 8.198 -0.355 1.00 94.38 92 ILE A N 1
ATOM 713 C CA . ILE A 1 92 ? 7.341 8.541 -1.060 1.00 94.38 92 ILE A CA 1
ATOM 714 C C . ILE A 1 92 ? 8.570 8.002 -0.312 1.00 94.38 92 ILE A C 1
ATOM 716 O O . ILE A 1 92 ? 9.389 7.289 -0.890 1.00 94.38 92 ILE A O 1
ATOM 720 N N . ASN A 1 93 ? 8.700 8.308 0.985 1.00 96.19 93 ASN A N 1
ATOM 721 C CA . ASN A 1 93 ? 9.857 7.861 1.760 1.00 96.19 93 ASN A CA 1
ATOM 722 C C . ASN A 1 93 ? 9.870 6.337 1.917 1.00 96.19 93 ASN A C 1
ATOM 724 O O . ASN A 1 93 ? 10.915 5.713 1.750 1.00 96.19 93 ASN A O 1
ATOM 728 N N . LEU A 1 94 ? 8.718 5.742 2.232 1.00 98.06 94 LEU A N 1
ATOM 729 C CA . LEU A 1 94 ? 8.630 4.305 2.467 1.00 98.06 94 LEU A CA 1
ATOM 730 C C . LEU A 1 94 ? 8.864 3.499 1.190 1.00 98.06 94 LEU A C 1
ATOM 732 O O . LEU A 1 94 ? 9.551 2.488 1.255 1.00 98.06 94 LEU A O 1
ATOM 736 N N . ASN A 1 95 ? 8.358 3.950 0.039 1.00 97.56 95 ASN A N 1
ATOM 737 C CA . ASN A 1 95 ? 8.630 3.315 -1.250 1.00 97.56 95 ASN A CA 1
ATOM 738 C C . ASN A 1 95 ? 10.122 3.319 -1.561 1.00 97.56 95 ASN A C 1
ATOM 740 O O . ASN A 1 95 ? 10.660 2.265 -1.870 1.00 97.56 95 ASN A O 1
ATOM 744 N N . ARG A 1 96 ? 10.797 4.464 -1.406 1.00 95.88 96 ARG A N 1
ATOM 745 C CA . ARG A 1 96 ? 12.248 4.561 -1.611 1.00 95.88 96 ARG A CA 1
ATOM 746 C C . ARG A 1 96 ? 13.008 3.593 -0.702 1.00 95.88 96 ARG A C 1
ATOM 748 O O . ARG A 1 96 ? 13.858 2.845 -1.161 1.00 95.88 96 ARG A O 1
ATOM 755 N N . VAL A 1 97 ? 12.690 3.576 0.594 1.00 97.06 97 VAL A N 1
ATOM 756 C CA . VAL A 1 97 ? 13.378 2.701 1.559 1.00 97.06 97 VAL A CA 1
ATOM 757 C C . VAL A 1 97 ? 13.094 1.217 1.298 1.00 97.06 97 VAL A C 1
ATOM 759 O O . VAL A 1 97 ? 13.996 0.392 1.428 1.00 97.06 97 VAL A O 1
ATOM 762 N N . LEU A 1 98 ? 11.862 0.861 0.929 1.00 97.88 98 LEU A N 1
ATOM 763 C CA . LEU A 1 98 ? 11.496 -0.522 0.618 1.00 97.88 98 LEU A CA 1
ATOM 764 C C . LEU A 1 98 ? 12.071 -0.992 -0.716 1.00 97.88 98 LEU A C 1
ATOM 766 O O . LEU A 1 98 ? 12.501 -2.138 -0.785 1.00 97.88 98 LEU A O 1
ATOM 770 N N . GLN A 1 99 ? 12.128 -0.135 -1.737 1.00 97.06 99 GLN A N 1
ATOM 771 C CA . GLN A 1 99 ? 12.804 -0.436 -2.998 1.00 97.06 99 GLN A CA 1
ATOM 772 C C . GLN A 1 99 ? 14.278 -0.751 -2.737 1.00 97.06 99 GLN A C 1
ATOM 774 O O . GLN A 1 99 ? 14.737 -1.814 -3.126 1.00 97.06 99 GLN A O 1
ATOM 779 N N . GLU A 1 100 ? 14.994 0.084 -1.980 1.00 95.69 100 GLU A N 1
ATOM 780 C CA . GLU A 1 100 ? 16.397 -0.179 -1.625 1.00 95.69 100 GLU A CA 1
ATOM 781 C C . GLU A 1 100 ? 16.602 -1.503 -0.875 1.00 95.69 100 GLU A C 1
ATOM 783 O O . GLU A 1 100 ? 17.589 -2.204 -1.087 1.00 95.69 100 GLU A O 1
ATOM 788 N N . LYS A 1 101 ? 15.667 -1.876 0.002 1.00 95.88 101 LYS A N 1
ATOM 789 C CA . LYS A 1 101 ? 15.761 -3.114 0.788 1.00 95.88 101 LYS A CA 1
ATOM 790 C C . LYS A 1 101 ? 15.395 -4.367 -0.003 1.00 95.88 101 LYS A C 1
ATOM 792 O O . LYS A 1 101 ? 16.057 -5.392 0.132 1.00 95.88 101 LYS A O 1
ATOM 797 N N . LEU A 1 102 ? 14.322 -4.299 -0.786 1.00 95.56 102 LEU A N 1
ATOM 798 C CA . LEU A 1 102 ? 13.715 -5.459 -1.443 1.00 95.56 102 LEU A CA 1
ATOM 799 C C . LEU A 1 102 ? 14.196 -5.638 -2.883 1.00 95.56 102 LEU A C 1
ATOM 801 O O . LEU A 1 102 ? 14.256 -6.764 -3.371 1.00 95.56 102 LEU A O 1
ATOM 805 N N . ASN A 1 103 ? 14.543 -4.538 -3.545 1.00 95.00 103 ASN A N 1
ATOM 806 C CA . ASN A 1 103 ? 15.010 -4.490 -4.922 1.00 95.00 103 ASN A CA 1
ATOM 807 C C . ASN A 1 103 ? 16.194 -3.504 -5.071 1.00 95.00 103 ASN A C 1
ATOM 809 O O . ASN A 1 103 ? 16.077 -2.484 -5.765 1.00 95.00 103 ASN A O 1
ATOM 813 N N . PRO A 1 104 ? 17.326 -3.759 -4.377 1.00 91.88 104 PRO A N 1
ATOM 814 C CA . PRO A 1 104 ? 18.509 -2.913 -4.491 1.00 91.88 104 PRO A CA 1
ATOM 815 C C . PRO A 1 104 ? 19.002 -2.883 -5.937 1.00 91.88 104 PRO A C 1
ATOM 817 O O . PRO A 1 104 ? 18.855 -3.867 -6.666 1.00 91.88 104 PRO A O 1
ATOM 820 N N . GLU A 1 105 ? 19.622 -1.777 -6.334 1.00 82.25 105 GLU A N 1
ATOM 821 C CA . GLU A 1 105 ? 20.232 -1.646 -7.653 1.00 82.25 105 GLU A CA 1
ATOM 822 C C . GLU A 1 105 ? 21.316 -2.719 -7.857 1.00 82.25 105 GLU A C 1
ATOM 824 O O . GLU A 1 105 ? 22.180 -2.934 -7.001 1.00 82.25 105 GLU A O 1
ATOM 829 N N . ARG A 1 106 ? 21.243 -3.442 -8.979 1.00 73.62 106 ARG A N 1
ATOM 830 C CA . ARG A 1 106 ? 22.177 -4.537 -9.305 1.00 73.62 106 ARG A CA 1
ATOM 831 C C . ARG A 1 106 ? 22.769 -4.437 -10.705 1.00 73.62 106 ARG A C 1
ATOM 833 O O . ARG A 1 106 ? 23.876 -4.923 -10.908 1.00 73.62 106 ARG A O 1
ATOM 840 N N . ASP A 1 107 ? 22.034 -3.854 -11.649 1.00 80.19 107 ASP A N 1
ATOM 841 C CA . ASP A 1 107 ? 22.398 -3.780 -13.064 1.00 80.19 107 ASP A CA 1
ATOM 842 C C . ASP A 1 107 ? 21.837 -2.492 -13.670 1.00 80.19 107 ASP A C 1
ATOM 844 O O . ASP A 1 107 ? 20.624 -2.286 -13.671 1.00 80.19 107 ASP A O 1
ATOM 848 N N . GLU A 1 108 ? 22.714 -1.652 -14.218 1.00 79.19 108 GLU A N 1
ATOM 849 C CA . GLU A 1 108 ? 22.355 -0.396 -14.884 1.00 79.19 108 GLU A CA 1
ATOM 850 C C . GLU A 1 108 ? 21.400 -0.602 -16.071 1.00 79.19 108 GLU A C 1
ATOM 852 O O . GLU A 1 108 ? 20.632 0.296 -16.422 1.00 79.19 108 GLU A O 1
ATOM 857 N N . ASN A 1 109 ? 21.393 -1.789 -16.685 1.00 81.94 109 ASN A N 1
ATOM 858 C CA . ASN A 1 109 ? 20.502 -2.115 -17.799 1.00 81.94 109 ASN A CA 1
ATOM 859 C C . ASN A 1 109 ? 19.068 -2.413 -17.343 1.00 81.94 109 ASN A C 1
ATOM 861 O O . ASN A 1 109 ? 18.153 -2.386 -18.159 1.00 81.94 109 ASN A O 1
ATOM 865 N N . ALA A 1 110 ? 18.854 -2.646 -16.047 1.00 87.75 110 ALA A N 1
ATOM 866 C CA . ALA A 1 110 ? 17.556 -2.971 -15.463 1.00 87.75 110 ALA A CA 1
ATOM 867 C C . ALA A 1 110 ? 16.887 -1.775 -14.758 1.00 87.75 110 ALA A C 1
ATOM 869 O O . ALA A 1 110 ? 15.947 -1.978 -13.985 1.00 87.75 110 ALA A O 1
ATOM 870 N N . VAL A 1 111 ? 17.373 -0.551 -15.003 1.00 92.81 111 VAL A N 1
ATOM 871 C CA . VAL A 1 111 ? 16.956 0.678 -14.307 1.00 92.81 111 VAL A CA 1
ATOM 872 C C . VAL A 1 111 ? 16.562 1.776 -15.293 1.00 92.81 111 VAL A C 1
ATOM 874 O O . VAL A 1 111 ? 17.272 2.038 -16.268 1.00 92.81 111 VAL A O 1
ATOM 877 N N . TYR A 1 112 ? 15.457 2.454 -14.999 1.00 93.69 112 TYR A N 1
ATOM 878 C CA . TYR A 1 112 ? 15.005 3.680 -15.647 1.00 93.69 112 TYR A CA 1
ATOM 879 C C . TYR A 1 112 ? 14.925 4.823 -14.630 1.00 93.69 112 TYR A C 1
ATOM 881 O O . TYR A 1 112 ? 14.284 4.672 -13.592 1.00 93.69 112 TYR A O 1
ATOM 889 N N . SER A 1 113 ? 15.545 5.965 -14.924 1.00 93.06 113 SER A N 1
ATOM 890 C CA . SER A 1 113 ? 15.529 7.140 -14.044 1.00 93.06 113 SER A CA 1
ATOM 891 C C . SER A 1 113 ? 14.410 8.100 -14.446 1.00 93.06 113 SER A C 1
ATOM 893 O O . SER A 1 113 ? 14.345 8.531 -15.594 1.00 93.06 113 SER A O 1
ATOM 895 N N . LEU A 1 114 ? 13.557 8.456 -13.489 1.00 91.50 114 LEU A N 1
ATOM 896 C CA . LEU A 1 114 ? 12.488 9.441 -13.651 1.00 91.50 114 LEU A CA 1
ATOM 897 C C . LEU A 1 114 ? 13.017 10.865 -13.438 1.00 91.50 114 LEU A C 1
ATOM 899 O O . LEU A 1 114 ? 14.015 11.088 -12.745 1.00 91.50 114 LEU A O 1
ATOM 903 N N . GLN A 1 115 ? 12.309 11.857 -13.974 1.00 89.12 115 GLN A N 1
ATOM 904 C CA . GLN A 1 115 ? 12.661 13.275 -13.836 1.00 89.12 115 GLN A CA 1
ATOM 905 C C . GLN A 1 115 ? 12.594 13.767 -12.386 1.00 89.12 115 GLN A C 1
ATOM 907 O O . GLN A 1 115 ? 13.302 14.701 -12.008 1.00 89.12 115 GLN A O 1
ATOM 912 N N . ASP A 1 116 ? 11.756 13.137 -11.561 1.00 84.94 116 ASP A N 1
ATOM 913 C CA . ASP A 1 116 ? 11.630 13.447 -10.135 1.00 84.94 116 ASP A CA 1
ATOM 914 C C . ASP A 1 116 ? 12.767 12.866 -9.268 1.00 84.94 116 ASP A C 1
ATOM 916 O O . ASP A 1 116 ? 12.775 13.059 -8.049 1.00 84.94 116 ASP A O 1
ATOM 920 N N . GLY A 1 117 ? 13.741 12.195 -9.895 1.00 86.44 117 GLY A N 1
ATOM 921 C CA . GLY A 1 117 ? 14.905 11.597 -9.248 1.00 86.44 117 GLY A CA 1
ATOM 922 C C . GLY A 1 117 ? 14.655 10.214 -8.646 1.00 86.44 117 GLY A C 1
ATOM 923 O O . GLY A 1 117 ? 15.571 9.660 -8.042 1.00 86.44 117 GLY A O 1
ATOM 924 N N . ASN A 1 118 ? 13.447 9.654 -8.780 1.00 89.94 118 ASN A N 1
ATOM 925 C CA . ASN A 1 118 ? 13.199 8.250 -8.455 1.00 89.94 118 ASN A CA 1
ATOM 926 C C . ASN A 1 118 ? 13.611 7.336 -9.613 1.00 89.94 118 ASN A C 1
ATOM 928 O O . ASN A 1 118 ? 13.815 7.768 -10.746 1.00 89.94 118 ASN A O 1
ATOM 932 N N . GLU A 1 119 ? 13.679 6.041 -9.329 1.00 94.19 119 GLU A N 1
ATOM 933 C CA . GLU A 1 119 ? 14.017 5.020 -10.312 1.00 94.19 119 GLU A CA 1
ATOM 934 C C . GLU A 1 119 ? 12.922 3.965 -10.397 1.00 94.19 119 GLU A C 1
ATOM 936 O O . GLU A 1 119 ? 12.282 3.627 -9.398 1.00 94.19 119 GLU A O 1
ATOM 941 N N . LEU A 1 120 ? 12.747 3.418 -11.595 1.00 95.62 120 LEU A N 1
ATOM 942 C CA . LEU A 1 120 ? 12.002 2.196 -11.848 1.00 95.62 120 LEU A CA 1
ATOM 943 C C . LEU A 1 120 ? 13.004 1.091 -12.166 1.00 95.62 120 LEU A C 1
ATOM 945 O O . LEU A 1 120 ? 13.841 1.235 -13.056 1.00 95.62 120 LEU A O 1
ATOM 949 N N . ARG A 1 121 ? 12.909 -0.021 -11.451 1.00 95.62 121 ARG A N 1
ATOM 950 C CA . ARG A 1 121 ? 13.792 -1.177 -11.575 1.00 95.62 121 ARG A CA 1
ATOM 951 C C . ARG A 1 121 ? 12.978 -2.398 -11.960 1.00 95.62 121 ARG A C 1
ATOM 953 O O . ARG A 1 121 ? 11.844 -2.565 -11.506 1.00 95.62 121 ARG A O 1
ATOM 960 N N . VAL A 1 122 ? 13.556 -3.296 -12.754 1.00 95.62 122 VAL A N 1
ATOM 961 C CA . VAL A 1 122 ? 12.941 -4.611 -12.998 1.00 95.62 122 VAL A CA 1
ATOM 962 C C . VAL A 1 122 ? 12.648 -5.289 -11.655 1.00 95.62 122 VAL A C 1
ATOM 964 O O . VAL A 1 122 ? 13.504 -5.343 -10.776 1.00 95.62 122 VAL A O 1
ATOM 967 N N . GLY A 1 123 ? 11.418 -5.772 -11.480 1.00 93.88 123 GLY A N 1
ATOM 968 C CA . GLY A 1 123 ? 10.906 -6.333 -10.229 1.00 93.88 123 GLY A CA 1
ATOM 969 C C . GLY A 1 123 ? 10.101 -5.359 -9.363 1.00 93.88 123 GLY A C 1
ATOM 970 O O . GLY A 1 123 ? 9.390 -5.811 -8.462 1.00 93.88 123 GLY A O 1
ATOM 971 N N . ASP A 1 124 ? 10.138 -4.052 -9.638 1.00 96.12 124 ASP A N 1
ATOM 972 C CA . ASP A 1 124 ? 9.391 -3.078 -8.844 1.00 96.12 124 ASP A CA 1
ATOM 973 C C . ASP A 1 124 ? 7.886 -3.219 -9.008 1.00 96.12 124 ASP A C 1
ATOM 975 O O . ASP A 1 124 ? 7.378 -3.393 -10.115 1.00 96.12 124 ASP A O 1
ATOM 979 N N . ARG A 1 125 ? 7.155 -3.042 -7.901 1.00 95.69 125 ARG A N 1
ATOM 980 C CA . ARG A 1 125 ? 5.718 -2.757 -7.956 1.00 95.69 125 ARG A CA 1
ATOM 981 C C . ARG A 1 125 ? 5.496 -1.294 -8.277 1.00 95.69 125 ARG A C 1
ATOM 983 O O . ARG A 1 125 ? 6.009 -0.419 -7.581 1.00 95.69 125 ARG A O 1
ATOM 990 N N . VAL A 1 126 ? 4.654 -1.054 -9.272 1.00 95.88 126 VAL A N 1
ATOM 991 C CA . VAL A 1 126 ? 4.318 0.281 -9.763 1.00 95.88 126 VAL A CA 1
ATOM 992 C C . VAL A 1 126 ? 2.810 0.463 -9.850 1.00 95.88 126 VAL A C 1
ATOM 994 O O . VAL A 1 126 ? 2.064 -0.500 -10.010 1.00 95.88 126 VAL A O 1
ATOM 997 N N . ILE A 1 127 ? 2.358 1.704 -9.732 1.00 94.00 127 ILE A N 1
ATOM 998 C CA . ILE A 1 127 ? 0.973 2.121 -9.914 1.00 94.00 127 ILE A CA 1
ATOM 999 C C . ILE A 1 127 ? 0.912 3.124 -11.060 1.00 94.00 127 ILE A C 1
ATOM 1001 O O . ILE A 1 127 ? 1.721 4.052 -11.108 1.00 94.00 127 ILE A O 1
ATOM 1005 N N . HIS A 1 128 ? -0.042 2.937 -11.971 1.00 93.38 128 HIS A N 1
ATOM 1006 C CA . HIS A 1 128 ? -0.305 3.904 -13.033 1.00 93.38 128 HIS A CA 1
ATOM 1007 C C . HIS A 1 128 ? -1.132 5.073 -12.488 1.00 93.38 128 HIS A C 1
ATOM 1009 O O . HIS A 1 128 ? -2.121 4.851 -11.786 1.00 93.38 128 HIS A O 1
ATOM 1015 N N . THR A 1 129 ? -0.742 6.316 -12.779 1.00 90.00 129 THR A N 1
ATOM 1016 C CA . THR A 1 129 ? -1.380 7.516 -12.205 1.00 90.00 129 THR A CA 1
ATOM 1017 C C . THR A 1 129 ? -2.123 8.402 -13.202 1.00 90.00 129 THR A C 1
ATOM 1019 O O . THR A 1 129 ? -2.729 9.391 -12.784 1.00 90.00 129 THR A O 1
ATOM 1022 N N . ASN A 1 130 ? -2.118 8.063 -14.491 1.00 83.50 130 ASN A N 1
ATOM 1023 C CA . ASN A 1 130 ? -2.774 8.838 -15.545 1.00 83.50 130 ASN A CA 1
ATOM 1024 C C . ASN A 1 130 ? -4.000 8.093 -16.108 1.00 83.50 130 ASN A C 1
ATOM 1026 O O . ASN A 1 130 ? -4.249 6.937 -15.782 1.00 83.50 130 ASN A O 1
ATOM 1030 N N . HIS A 1 131 ? -4.833 8.791 -16.878 1.00 70.56 131 HIS A N 1
ATOM 1031 C CA . HIS A 1 131 ? -6.032 8.247 -17.527 1.00 70.56 131 HIS A CA 1
ATOM 1032 C C . HIS A 1 131 ? -5.885 8.127 -19.049 1.00 70.56 131 HIS A C 1
ATOM 1034 O O . HIS A 1 131 ? -6.826 7.689 -19.702 1.00 70.56 131 HIS A O 1
ATOM 1040 N N . ASN A 1 132 ? -4.754 8.556 -19.614 1.00 68.69 132 ASN A N 1
ATOM 1041 C CA . ASN A 1 132 ? -4.582 8.690 -21.062 1.00 68.69 132 ASN A CA 1
ATOM 1042 C C . ASN A 1 132 ? -4.088 7.414 -21.755 1.00 68.69 132 ASN A C 1
ATOM 1044 O O . ASN A 1 132 ? -4.012 7.398 -22.979 1.00 68.69 132 ASN A O 1
ATOM 1048 N N . LEU A 1 133 ? -3.757 6.363 -21.002 1.00 72.88 133 LEU A N 1
ATOM 1049 C CA . LEU A 1 133 ? -3.410 5.072 -21.577 1.00 72.88 133 LEU A CA 1
ATOM 1050 C C . LEU A 1 133 ? -4.683 4.227 -21.698 1.00 72.88 133 LEU A C 1
ATOM 1052 O O . LEU A 1 133 ? -5.251 3.818 -20.687 1.00 72.88 133 LEU A O 1
ATOM 1056 N N . ASP A 1 134 ? -5.117 3.931 -22.926 1.00 71.75 134 ASP A N 1
ATOM 1057 C CA . ASP A 1 134 ? -6.342 3.147 -23.195 1.00 71.75 134 ASP A CA 1
ATOM 1058 C C . ASP A 1 134 ? -6.336 1.773 -22.502 1.00 71.75 134 ASP A C 1
ATOM 1060 O O . ASP A 1 134 ? -7.374 1.170 -22.213 1.00 71.75 134 ASP A O 1
ATOM 1064 N N . ASP A 1 135 ? -5.134 1.288 -22.217 1.00 78.25 135 ASP A N 1
ATOM 1065 C CA . ASP A 1 135 ? -4.867 -0.054 -21.763 1.00 78.25 135 ASP A CA 1
ATOM 1066 C C . ASP A 1 135 ? -4.782 -0.218 -20.238 1.00 78.25 135 ASP A C 1
ATOM 1068 O O . ASP A 1 135 ? -4.872 -1.353 -19.761 1.00 78.25 135 ASP A O 1
ATOM 1072 N N . VAL A 1 136 ? -4.630 0.862 -19.468 1.00 85.00 136 VAL A N 1
ATOM 1073 C CA . VAL A 1 136 ? -4.410 0.795 -18.013 1.00 85.00 136 VAL A CA 1
ATOM 1074 C C . VAL A 1 136 ? -5.225 1.862 -17.312 1.00 85.00 136 VAL A C 1
ATOM 1076 O O . VAL A 1 136 ? -5.249 3.022 -17.712 1.00 85.00 136 VAL A O 1
ATOM 1079 N N . LYS A 1 137 ? -5.891 1.491 -16.219 1.00 86.31 137 LYS A N 1
ATOM 1080 C CA . LYS A 1 137 ? -6.669 2.458 -15.440 1.00 86.31 137 LYS A CA 1
ATOM 1081 C C . LYS A 1 137 ? -5.792 3.162 -14.412 1.00 86.31 137 LYS A C 1
ATOM 1083 O O . LYS A 1 137 ? -4.904 2.567 -13.807 1.00 86.31 137 LYS A O 1
ATOM 1088 N N . ASN A 1 138 ? -6.108 4.422 -14.131 1.00 87.88 138 ASN A N 1
ATOM 1089 C CA . ASN A 1 138 ? -5.530 5.122 -12.990 1.00 87.88 138 ASN A CA 1
ATOM 1090 C C . ASN A 1 138 ? -5.769 4.326 -11.693 1.00 87.88 138 ASN A C 1
ATOM 1092 O O . ASN A 1 138 ? -6.902 3.962 -11.369 1.00 87.88 138 ASN A O 1
ATOM 1096 N N . GLY A 1 139 ? -4.693 4.078 -10.954 1.00 87.56 139 GLY A N 1
ATOM 1097 C CA . GLY A 1 139 ? -4.683 3.299 -9.724 1.00 87.56 139 GLY A CA 1
ATOM 1098 C C . GLY A 1 139 ? -4.382 1.812 -9.922 1.00 87.56 139 GLY A C 1
ATOM 1099 O O . GLY A 1 139 ? -4.268 1.085 -8.935 1.00 87.56 139 GLY A O 1
ATOM 1100 N N . GLU A 1 140 ? -4.240 1.345 -11.162 1.00 89.81 140 GLU A N 1
ATOM 1101 C CA . GLU A 1 140 ? -3.918 -0.049 -11.442 1.00 89.81 140 GLU A CA 1
ATOM 1102 C C . GLU A 1 140 ? -2.459 -0.354 -11.080 1.00 89.81 140 GLU A C 1
ATOM 1104 O O . GLU A 1 140 ? -1.545 0.410 -11.403 1.00 89.81 140 GLU A O 1
ATOM 1109 N N . ILE A 1 141 ? -2.252 -1.462 -10.363 1.00 92.31 141 ILE A N 1
ATOM 1110 C CA . ILE A 1 141 ? -0.941 -1.880 -9.859 1.00 92.31 141 ILE A CA 1
ATOM 1111 C C . ILE A 1 141 ? -0.388 -2.973 -10.766 1.00 92.31 141 ILE A C 1
ATOM 1113 O O . ILE A 1 141 ? -1.028 -4.005 -10.976 1.00 92.31 141 ILE A O 1
ATOM 1117 N N . GLY A 1 142 ? 0.826 -2.750 -11.250 1.00 93.38 142 GLY A N 1
ATOM 1118 C CA . GLY A 1 142 ? 1.598 -3.694 -12.039 1.00 93.38 142 GLY A CA 1
ATOM 1119 C C . GLY A 1 142 ? 2.973 -3.932 -11.431 1.00 93.38 142 GLY A C 1
ATOM 1120 O O . GLY A 1 142 ? 3.289 -3.464 -10.332 1.00 93.38 142 GLY A O 1
ATOM 1121 N N . HIS A 1 143 ? 3.798 -4.677 -12.154 1.00 94.88 143 HIS A N 1
ATOM 1122 C CA . HIS A 1 143 ? 5.209 -4.829 -11.831 1.00 94.88 143 HIS A CA 1
ATOM 1123 C C . HIS A 1 143 ? 6.076 -4.698 -13.074 1.00 94.88 143 HIS A C 1
ATOM 1125 O O . HIS A 1 143 ? 5.702 -5.166 -14.150 1.00 94.88 143 HIS A O 1
ATOM 1131 N N . VAL A 1 144 ? 7.225 -4.050 -12.925 1.00 95.94 144 VAL A N 1
ATOM 1132 C CA . VAL A 1 144 ? 8.184 -3.876 -14.015 1.00 95.94 144 VAL A CA 1
ATOM 1133 C C . VAL A 1 144 ? 8.823 -5.228 -14.313 1.00 95.94 144 VAL A C 1
ATOM 1135 O O . VAL A 1 144 ? 9.382 -5.864 -13.421 1.00 95.94 144 VAL A O 1
ATOM 1138 N N . ILE A 1 145 ? 8.743 -5.676 -15.562 1.00 95.81 145 ILE A N 1
ATOM 1139 C CA . ILE A 1 145 ? 9.292 -6.967 -16.001 1.00 95.81 145 ILE A CA 1
ATOM 1140 C C . ILE A 1 145 ? 10.512 -6.816 -16.912 1.00 95.81 145 ILE A C 1
ATOM 1142 O O . ILE A 1 145 ? 11.301 -7.750 -17.009 1.00 95.81 145 ILE A O 1
ATOM 1146 N N . ALA A 1 146 ? 10.689 -5.655 -17.547 1.00 95.38 146 ALA A N 1
ATOM 1147 C CA . ALA A 1 146 ? 11.870 -5.340 -18.341 1.00 95.38 146 ALA A CA 1
ATOM 1148 C C . ALA A 1 146 ? 12.072 -3.823 -18.450 1.00 95.38 146 ALA A C 1
ATOM 1150 O O . ALA A 1 146 ? 11.107 -3.056 -18.425 1.00 95.38 146 ALA A O 1
ATOM 1151 N N . VAL A 1 147 ? 13.330 -3.419 -18.607 1.00 95.12 147 VAL A N 1
ATOM 1152 C CA . VAL A 1 147 ? 13.730 -2.084 -19.057 1.00 95.12 147 VAL A CA 1
ATOM 1153 C C . VAL A 1 147 ? 14.603 -2.300 -20.288 1.00 95.12 147 VAL A C 1
ATOM 1155 O O . VAL A 1 147 ? 15.648 -2.937 -20.204 1.00 95.12 147 VAL A O 1
ATOM 1158 N N . GLU A 1 148 ? 14.144 -1.834 -21.444 1.00 93.56 148 GLU A N 1
ATOM 1159 C CA . GLU A 1 148 ? 14.813 -2.035 -22.728 1.00 93.56 148 GLU A CA 1
ATOM 1160 C C . GLU A 1 148 ? 15.374 -0.702 -23.218 1.00 93.56 148 GLU A C 1
ATOM 1162 O O . GLU A 1 148 ? 14.628 0.221 -23.547 1.00 93.56 148 GLU A O 1
ATOM 1167 N N . LYS A 1 149 ? 16.705 -0.597 -23.249 1.00 90.69 149 LYS A N 1
ATOM 1168 C CA . LYS A 1 149 ? 17.424 0.606 -23.679 1.00 90.69 149 LYS A CA 1
ATOM 1169 C C . LYS A 1 149 ? 17.901 0.448 -25.120 1.00 90.69 149 LYS A C 1
ATOM 1171 O O . LYS A 1 149 ? 18.520 -0.556 -25.467 1.00 90.69 149 LYS A O 1
ATOM 1176 N N . SER A 1 150 ? 17.641 1.455 -25.947 1.00 87.75 150 SER A N 1
ATOM 1177 C CA . SER A 1 150 ? 18.209 1.605 -27.293 1.00 87.75 150 SER A CA 1
ATOM 1178 C C . SER A 1 150 ? 19.047 2.884 -27.376 1.00 87.75 150 SER A C 1
ATOM 1180 O O . SER A 1 150 ? 19.064 3.673 -26.434 1.00 87.75 150 SER A O 1
ATOM 1182 N N . GLU A 1 151 ? 19.723 3.124 -28.503 1.00 83.56 151 GLU A N 1
ATOM 1183 C CA . GLU A 1 151 ? 20.505 4.357 -28.697 1.00 83.56 151 GLU A CA 1
ATOM 1184 C C . GLU A 1 151 ? 19.653 5.637 -28.618 1.00 83.56 151 GLU A C 1
ATOM 1186 O O . GLU A 1 151 ? 20.185 6.701 -28.310 1.00 83.56 151 GLU A O 1
ATOM 1191 N N . THR A 1 152 ? 18.346 5.553 -28.898 1.00 85.38 152 THR A N 1
ATOM 1192 C CA . THR A 1 152 ? 17.474 6.731 -29.047 1.00 85.38 152 THR A CA 1
ATOM 1193 C C . THR A 1 152 ? 16.293 6.781 -28.083 1.00 85.38 152 THR A C 1
ATOM 1195 O O . THR A 1 152 ? 15.643 7.817 -28.005 1.00 85.38 152 THR A O 1
ATOM 1198 N N . SER A 1 153 ? 15.975 5.687 -27.389 1.00 87.94 153 SER A N 1
ATOM 1199 C CA . SER A 1 153 ? 14.805 5.615 -26.505 1.00 87.94 153 SER A CA 1
ATOM 1200 C C . SER A 1 153 ? 14.916 4.488 -25.487 1.00 87.94 153 SER A C 1
ATOM 1202 O O . SER A 1 153 ? 15.536 3.455 -25.771 1.00 87.94 153 SER A O 1
ATOM 1204 N N . THR A 1 154 ? 14.238 4.645 -24.352 1.00 91.12 154 THR A N 1
ATOM 1205 C CA . THR A 1 154 ? 14.027 3.557 -23.389 1.00 91.12 154 THR A CA 1
ATOM 1206 C C . THR A 1 154 ? 12.555 3.162 -23.338 1.00 91.12 154 THR A C 1
ATOM 1208 O O . THR A 1 154 ? 11.666 4.002 -23.472 1.00 91.12 154 THR A O 1
ATOM 1211 N N . VAL A 1 155 ? 12.295 1.866 -23.169 1.00 94.69 155 VAL A N 1
ATOM 1212 C CA . VAL A 1 155 ? 10.949 1.321 -22.977 1.00 94.69 155 VAL A CA 1
ATOM 1213 C C . VAL A 1 155 ? 10.907 0.542 -21.670 1.00 94.69 155 VAL A C 1
ATOM 1215 O O . VAL A 1 155 ? 11.697 -0.378 -21.454 1.00 94.69 155 VAL A O 1
ATOM 1218 N N . VAL A 1 156 ? 9.969 0.893 -20.793 1.00 96.00 156 VAL A N 1
ATOM 1219 C CA . VAL A 1 156 ? 9.701 0.167 -19.549 1.00 96.00 156 VAL A CA 1
ATOM 1220 C C . VAL A 1 156 ? 8.493 -0.733 -19.761 1.00 96.00 156 VAL A C 1
ATOM 1222 O O . VAL A 1 156 ? 7.400 -0.276 -20.087 1.00 96.00 156 VAL A O 1
ATOM 1225 N N . LYS A 1 157 ? 8.673 -2.038 -19.564 1.00 95.81 157 LYS A N 1
ATOM 1226 C CA . LYS A 1 157 ? 7.605 -3.024 -19.720 1.00 95.81 157 LYS A CA 1
ATOM 1227 C C . LYS A 1 157 ? 7.005 -3.362 -18.362 1.00 95.81 157 LYS A C 1
ATOM 1229 O O . LYS A 1 157 ? 7.709 -3.851 -17.475 1.00 95.81 157 LYS A O 1
ATOM 1234 N N . VAL A 1 158 ? 5.702 -3.147 -18.208 1.00 96.00 158 VAL A N 1
ATOM 1235 C CA . VAL A 1 158 ? 4.961 -3.411 -16.970 1.00 96.00 158 VAL A CA 1
ATOM 1236 C C . VAL A 1 158 ? 3.920 -4.496 -17.201 1.00 96.00 158 VAL A C 1
ATOM 1238 O O . VAL A 1 158 ? 3.158 -4.458 -18.165 1.00 96.00 158 VAL A O 1
ATOM 1241 N N . GLN A 1 159 ? 3.872 -5.468 -16.294 1.00 94.38 159 GLN A N 1
ATOM 1242 C CA . GLN A 1 159 ? 2.855 -6.507 -16.284 1.00 94.38 159 GLN A CA 1
ATOM 1243 C C . GLN A 1 159 ? 1.765 -6.189 -15.252 1.00 94.38 159 GLN A C 1
ATOM 1245 O O . GLN A 1 159 ? 2.022 -6.105 -14.046 1.00 94.38 159 GLN A O 1
ATOM 1250 N N . TYR A 1 160 ? 0.534 -6.063 -15.738 1.00 91.06 160 TYR A N 1
ATOM 1251 C CA . TYR A 1 160 ? -0.691 -5.870 -14.969 1.00 91.06 160 TYR A CA 1
ATOM 1252 C C . TYR A 1 160 ? -1.511 -7.158 -14.912 1.00 91.06 160 TYR A C 1
ATOM 1254 O O . TYR A 1 160 ? -1.425 -8.024 -15.787 1.00 91.06 160 TYR A O 1
ATOM 1262 N N . LYS A 1 161 ? -2.341 -7.290 -13.876 1.00 83.12 161 LYS A N 1
ATOM 1263 C CA . LYS A 1 161 ? -3.248 -8.430 -13.725 1.00 83.12 161 LYS A CA 1
ATOM 1264 C C . LYS A 1 161 ? -4.590 -8.111 -14.385 1.00 83.12 161 LYS A C 1
ATOM 1266 O O . LYS A 1 161 ? -5.372 -7.344 -13.836 1.00 83.12 161 LYS A O 1
ATOM 1271 N N . ASN A 1 162 ? -4.897 -8.748 -15.510 1.00 71.88 162 ASN A N 1
ATOM 1272 C CA . ASN A 1 162 ? -6.135 -8.526 -16.253 1.00 71.88 162 ASN A CA 1
ATOM 1273 C C . ASN A 1 162 ? -7.203 -9.578 -15.907 1.00 71.88 162 ASN A C 1
ATOM 1275 O O . ASN A 1 162 ? -7.521 -10.459 -16.701 1.00 71.88 162 ASN A O 1
ATOM 1279 N N . GLY A 1 163 ? -7.757 -9.489 -14.693 1.00 66.50 163 GLY A N 1
ATOM 1280 C CA . GLY A 1 163 ? -8.964 -10.231 -14.303 1.00 66.50 163 GLY A CA 1
ATOM 1281 C C . GLY A 1 163 ? -8.966 -11.718 -14.695 1.00 66.50 163 GLY A C 1
ATOM 1282 O O . GLY A 1 163 ? -8.142 -12.490 -14.208 1.00 66.50 163 GLY A O 1
ATOM 1283 N N . LEU A 1 164 ? -9.934 -12.110 -15.534 1.00 55.38 164 LEU A N 1
ATOM 1284 C CA . LEU A 1 164 ? -10.126 -13.481 -16.034 1.00 55.38 164 LEU A CA 1
ATOM 1285 C C . LEU A 1 164 ? -9.301 -13.798 -17.296 1.00 55.38 164 LEU A C 1
ATOM 1287 O O . LEU A 1 164 ? -9.151 -14.971 -17.628 1.00 55.38 164 LEU A O 1
ATOM 1291 N N . ASP A 1 165 ? -8.751 -12.782 -17.962 1.00 61.72 165 ASP A N 1
ATOM 1292 C CA . ASP A 1 165 ? -8.082 -12.892 -19.266 1.00 61.72 165 ASP A CA 1
ATOM 1293 C C . ASP A 1 165 ? -6.552 -13.051 -19.148 1.00 61.72 165 ASP A C 1
ATOM 1295 O O . ASP A 1 165 ? -5.839 -13.076 -20.150 1.00 61.72 165 ASP A O 1
ATOM 1299 N N . GLY A 1 166 ? -6.030 -13.194 -17.923 1.00 71.12 166 GLY A N 1
ATOM 1300 C CA . GLY A 1 166 ? -4.611 -13.434 -17.649 1.00 71.12 166 GLY A CA 1
ATOM 1301 C C . GLY A 1 166 ? -3.822 -12.162 -17.336 1.00 71.12 166 GLY A C 1
ATOM 1302 O O . GLY A 1 166 ? -4.359 -11.194 -16.803 1.00 71.12 166 GLY A O 1
ATOM 1303 N N . ASN A 1 167 ? -2.515 -12.175 -17.602 1.00 83.00 167 ASN A N 1
ATOM 1304 C CA . ASN A 1 167 ? -1.656 -11.010 -17.393 1.00 83.00 167 ASN A CA 1
ATOM 1305 C C . ASN A 1 167 ? -1.611 -10.162 -18.668 1.00 83.00 167 ASN A C 1
ATOM 1307 O O . ASN A 1 167 ? -1.518 -10.699 -19.770 1.00 83.00 167 ASN A O 1
ATOM 1311 N N . LYS A 1 168 ? -1.654 -8.841 -18.506 1.00 89.06 168 LYS A N 1
ATOM 1312 C CA . LYS A 1 168 ? -1.502 -7.867 -19.586 1.00 89.06 168 LYS A CA 1
ATOM 1313 C C . LYS A 1 168 ? -0.133 -7.222 -19.484 1.00 89.06 168 LYS A C 1
ATOM 1315 O O . LYS A 1 168 ? 0.271 -6.815 -18.401 1.00 89.06 168 LYS A O 1
ATOM 1320 N N . GLU A 1 169 ? 0.557 -7.109 -20.605 1.00 92.94 169 GLU A N 1
ATOM 1321 C CA . GLU A 1 169 ? 1.827 -6.397 -20.688 1.00 92.94 169 GLU A CA 1
ATOM 1322 C C . GLU A 1 169 ? 1.608 -5.067 -21.395 1.00 92.94 169 GLU A C 1
ATOM 1324 O O . GLU A 1 169 ? 0.935 -5.012 -22.423 1.00 92.94 169 GLU A O 1
ATOM 1329 N N . VAL A 1 170 ? 2.155 -4.005 -20.817 1.00 93.56 170 VAL A N 1
ATOM 1330 C CA . VAL A 1 170 ? 2.028 -2.636 -21.309 1.00 93.56 170 VAL A CA 1
ATOM 1331 C C . VAL A 1 170 ? 3.417 -2.029 -21.383 1.00 93.56 170 VAL A C 1
ATOM 1333 O O . VAL A 1 170 ? 4.249 -2.244 -20.498 1.00 93.56 170 VAL A O 1
ATOM 1336 N N . PHE A 1 171 ? 3.667 -1.309 -22.467 1.00 93.88 171 PHE A N 1
ATOM 1337 C CA . PHE A 1 171 ? 4.946 -0.691 -22.773 1.00 93.88 171 PHE A CA 1
ATOM 1338 C C . PHE A 1 171 ? 4.818 0.804 -22.514 1.00 93.88 171 PHE A C 1
ATOM 1340 O O . PHE A 1 171 ? 3.908 1.429 -23.045 1.00 93.88 171 PHE A O 1
ATOM 1347 N N . TYR A 1 172 ? 5.705 1.335 -21.681 1.00 94.12 172 TYR A N 1
ATOM 1348 C CA . TYR A 1 172 ? 5.799 2.752 -21.365 1.00 94.12 172 TYR A CA 1
ATOM 1349 C C . TYR A 1 172 ? 7.035 3.316 -22.054 1.00 94.12 172 TYR A C 1
ATOM 1351 O O . TYR A 1 172 ? 8.156 2.873 -21.785 1.00 94.12 172 TYR A O 1
ATOM 1359 N N . HIS A 1 173 ? 6.825 4.266 -22.955 1.00 92.81 173 HIS A N 1
ATOM 1360 C CA . HIS A 1 173 ? 7.888 5.070 -23.545 1.00 92.81 173 HIS A CA 1
ATOM 1361 C C . HIS A 1 173 ? 8.306 6.199 -22.594 1.00 92.81 173 HIS A C 1
ATOM 1363 O O . HIS A 1 173 ? 7.613 6.487 -21.621 1.00 92.81 173 HIS A O 1
ATOM 1369 N N . ASP A 1 174 ? 9.430 6.859 -22.884 1.00 89.75 174 ASP A N 1
ATOM 1370 C CA . ASP A 1 174 ? 10.047 7.857 -21.997 1.00 89.75 174 ASP A CA 1
ATOM 1371 C C . ASP A 1 174 ? 9.067 8.910 -21.435 1.00 89.75 174 ASP A C 1
ATOM 1373 O O . ASP A 1 174 ? 9.087 9.204 -20.242 1.00 89.75 174 ASP A O 1
ATOM 1377 N N . GLU A 1 175 ? 8.165 9.444 -22.263 1.00 87.38 175 GLU A N 1
ATOM 1378 C CA . GLU A 1 175 ? 7.172 10.445 -21.836 1.00 87.38 175 GLU A CA 1
ATOM 1379 C C . GLU A 1 175 ? 6.071 9.863 -20.930 1.00 87.38 175 GLU A C 1
ATOM 1381 O O . GLU A 1 175 ? 5.502 10.571 -20.102 1.00 87.38 175 GLU A O 1
ATOM 1386 N N . GLU A 1 176 ? 5.782 8.570 -21.069 1.00 92.00 176 GLU A N 1
ATOM 1387 C CA . GLU A 1 176 ? 4.735 7.854 -20.336 1.00 92.00 176 GLU A CA 1
ATOM 1388 C C . GLU A 1 176 ? 5.260 7.292 -19.007 1.00 92.00 176 GLU A C 1
ATOM 1390 O O . GLU A 1 176 ? 4.484 7.052 -18.081 1.00 92.00 176 GLU A O 1
ATOM 1395 N N . CYS A 1 177 ? 6.576 7.093 -18.877 1.00 92.44 177 CYS A N 1
ATOM 1396 C CA . CYS A 1 177 ? 7.200 6.588 -17.654 1.00 92.44 177 CYS A CA 1
ATOM 1397 C C . CYS A 1 177 ? 6.923 7.478 -16.431 1.00 92.44 177 CYS A C 1
ATOM 1399 O O . CYS A 1 177 ? 6.839 6.969 -15.315 1.00 92.44 177 CYS A O 1
ATOM 1401 N N . GLU A 1 178 ? 6.708 8.783 -16.621 1.00 92.31 178 GLU A N 1
ATOM 1402 C CA . GLU A 1 178 ? 6.337 9.709 -15.540 1.00 92.31 178 GLU A CA 1
ATOM 1403 C C . GLU A 1 178 ? 4.974 9.393 -14.901 1.00 92.31 178 GLU A C 1
ATOM 1405 O O . GLU A 1 178 ? 4.723 9.755 -13.743 1.00 92.31 178 GLU A O 1
ATOM 1410 N N . ASP A 1 179 ? 4.122 8.651 -15.614 1.00 93.31 179 ASP A N 1
ATOM 1411 C CA . ASP A 1 179 ? 2.831 8.174 -15.124 1.00 93.31 179 ASP A CA 1
ATOM 1412 C C . ASP A 1 179 ? 2.938 6.897 -14.279 1.00 93.31 179 ASP A C 1
ATOM 1414 O O . ASP A 1 179 ? 1.920 6.393 -13.789 1.00 93.31 179 ASP A O 1
ATOM 1418 N N . LEU A 1 180 ? 4.146 6.355 -14.101 1.00 95.12 180 LEU A N 1
ATOM 1419 C CA . LEU A 1 180 ? 4.432 5.248 -13.197 1.00 95.12 180 LEU A CA 1
ATOM 1420 C C . LEU A 1 180 ? 5.043 5.771 -11.900 1.00 95.12 180 LEU A C 1
ATOM 1422 O O . LEU A 1 180 ? 6.015 6.524 -11.887 1.00 95.12 180 LEU A O 1
ATOM 1426 N N . LYS A 1 181 ? 4.494 5.320 -10.771 1.00 95.44 181 LYS A N 1
ATOM 1427 C CA . LYS A 1 181 ? 5.060 5.571 -9.438 1.00 95.44 181 LYS A CA 1
ATOM 1428 C C . LYS A 1 181 ? 5.216 4.262 -8.681 1.00 95.44 181 LYS A C 1
ATOM 1430 O O . LYS A 1 181 ? 4.441 3.335 -8.889 1.00 95.44 181 LYS A O 1
ATOM 1435 N N . LEU A 1 182 ? 6.190 4.184 -7.778 1.00 96.44 182 LEU A N 1
ATOM 1436 C CA . LEU A 1 182 ? 6.373 3.013 -6.916 1.00 96.44 182 LEU A CA 1
ATOM 1437 C C . LEU A 1 182 ? 5.128 2.747 -6.053 1.00 96.44 182 LEU A C 1
ATOM 1439 O O . LEU A 1 182 ? 4.454 3.673 -5.598 1.00 96.44 182 LEU A O 1
ATOM 1443 N N . ALA A 1 183 ? 4.837 1.466 -5.829 1.00 96.19 183 ALA A N 1
ATOM 1444 C CA . ALA A 1 183 ? 3.608 1.000 -5.188 1.00 96.19 183 ALA A CA 1
ATOM 1445 C C . ALA A 1 183 ? 3.840 -0.111 -4.147 1.00 96.19 183 ALA A C 1
ATOM 1447 O O . ALA A 1 183 ? 2.967 -0.951 -3.919 1.00 96.19 183 ALA A O 1
ATOM 1448 N N . TYR A 1 184 ? 5.003 -0.121 -3.490 1.00 97.25 184 TYR A N 1
ATOM 1449 C CA . TYR A 1 184 ? 5.207 -0.910 -2.268 1.00 97.25 184 TYR A CA 1
ATOM 1450 C C . TYR A 1 184 ? 4.278 -0.401 -1.158 1.00 97.25 184 TYR A C 1
ATOM 1452 O O . TYR A 1 184 ? 3.566 -1.166 -0.503 1.00 97.25 184 TYR A O 1
ATOM 1460 N N . VAL A 1 185 ? 4.239 0.925 -1.009 1.00 97.88 185 VAL A N 1
ATOM 1461 C CA . VAL A 1 185 ? 3.302 1.647 -0.154 1.00 97.88 185 VAL A CA 1
ATOM 1462 C C . VAL A 1 185 ? 2.457 2.573 -1.009 1.00 97.88 185 VAL A C 1
ATOM 1464 O O . VAL A 1 185 ? 2.975 3.341 -1.815 1.00 97.88 185 VAL A O 1
ATOM 1467 N N . ILE A 1 186 ? 1.149 2.544 -0.796 1.00 96.44 186 ILE A N 1
ATOM 1468 C CA . ILE A 1 186 ? 0.212 3.474 -1.422 1.00 96.44 186 ILE A CA 1
ATOM 1469 C C . ILE A 1 186 ? -0.605 4.184 -0.351 1.00 96.44 186 ILE A C 1
ATOM 1471 O O . ILE A 1 186 ? -0.707 3.746 0.799 1.00 96.44 186 ILE A O 1
ATOM 1475 N N . THR A 1 187 ? -1.214 5.306 -0.718 1.00 95.50 187 THR A N 1
ATOM 1476 C CA . THR A 1 187 ? -2.177 5.931 0.182 1.00 95.50 187 THR A CA 1
ATOM 1477 C C . THR A 1 187 ? -3.448 5.094 0.261 1.00 95.50 187 THR A C 1
ATOM 1479 O O . THR A 1 187 ? -3.871 4.483 -0.721 1.00 95.50 187 THR A O 1
ATOM 1482 N N . ILE A 1 188 ? -4.105 5.099 1.421 1.00 94.00 188 ILE A N 1
ATOM 1483 C CA . ILE A 1 188 ? -5.351 4.340 1.631 1.00 94.00 188 ILE A CA 1
ATOM 1484 C C . ILE A 1 188 ? -6.423 4.714 0.590 1.00 94.00 188 ILE A C 1
ATOM 1486 O O . ILE A 1 188 ? -7.179 3.855 0.147 1.00 94.00 188 ILE A O 1
ATOM 1490 N N . HIS A 1 189 ? -6.452 5.971 0.141 1.00 87.88 189 HIS A N 1
ATOM 1491 C CA . HIS A 1 189 ? -7.349 6.423 -0.925 1.00 87.88 189 HIS A CA 1
ATOM 1492 C C . HIS A 1 189 ? -7.077 5.728 -2.268 1.00 87.88 189 HIS A C 1
ATOM 1494 O O . HIS A 1 189 ? -8.018 5.334 -2.950 1.00 87.88 189 HIS A O 1
ATOM 1500 N N . LYS A 1 190 ? -5.802 5.532 -2.633 1.00 89.12 190 LYS A N 1
ATOM 1501 C CA . LYS A 1 190 ? -5.405 4.830 -3.866 1.00 89.12 190 LYS A CA 1
ATOM 1502 C C . LYS A 1 190 ? -5.614 3.314 -3.784 1.00 89.12 190 LYS A C 1
ATOM 1504 O O . LYS A 1 190 ? -5.649 2.651 -4.810 1.00 89.12 190 LYS A O 1
ATOM 1509 N N . ALA A 1 191 ? -5.797 2.763 -2.584 1.00 86.25 191 ALA A N 1
ATOM 1510 C CA . ALA A 1 191 ? -6.079 1.343 -2.370 1.00 86.25 191 ALA A CA 1
ATOM 1511 C C . ALA A 1 191 ? -7.565 0.967 -2.546 1.00 86.25 191 ALA A C 1
ATOM 1513 O O . ALA A 1 191 ? -7.954 -0.175 -2.279 1.00 86.25 191 ALA A O 1
ATOM 1514 N N . GLN A 1 192 ? -8.429 1.911 -2.934 1.00 79.62 192 GLN A N 1
ATOM 1515 C CA . GLN A 1 192 ? -9.864 1.666 -3.036 1.00 79.62 192 GLN A CA 1
ATOM 1516 C C . GLN A 1 192 ? -10.171 0.598 -4.097 1.00 79.62 192 GLN A C 1
ATOM 1518 O O . GLN A 1 192 ? -9.873 0.761 -5.272 1.00 79.62 192 GLN A O 1
ATOM 1523 N N . GLY A 1 193 ? -10.814 -0.492 -3.673 1.00 75.19 193 GLY A N 1
ATOM 1524 C CA . GLY A 1 193 ? -11.154 -1.621 -4.549 1.00 75.19 193 GLY A CA 1
ATOM 1525 C C . GLY A 1 193 ? -10.085 -2.716 -4.613 1.00 75.19 193 GLY A C 1
ATOM 1526 O O . GLY A 1 193 ? -10.424 -3.849 -4.935 1.00 75.19 193 GLY A O 1
ATOM 1527 N N . SER A 1 194 ? -8.852 -2.426 -4.197 1.00 85.81 194 SER A N 1
ATOM 1528 C CA . SER A 1 194 ? -7.765 -3.407 -4.101 1.00 85.81 194 SER A CA 1
ATOM 1529 C C . SER A 1 194 ? -7.827 -4.180 -2.782 1.00 85.81 194 SER A C 1
ATOM 1531 O O . SER A 1 194 ? -8.326 -3.659 -1.783 1.00 85.81 194 SER A O 1
ATOM 1533 N N . GLN A 1 195 ? -7.343 -5.420 -2.767 1.00 89.62 195 GLN A N 1
ATOM 1534 C CA . GLN A 1 195 ? -7.190 -6.248 -1.565 1.00 89.62 195 GLN A CA 1
ATOM 1535 C C . GLN A 1 195 ? -5.890 -7.058 -1.671 1.00 89.62 195 GLN A C 1
ATOM 1537 O O . GLN A 1 195 ? -5.434 -7.349 -2.779 1.00 89.62 195 GLN A O 1
ATOM 1542 N N . CYS A 1 196 ? -5.289 -7.388 -0.529 1.00 92.75 196 CYS A N 1
ATOM 1543 C CA . CYS A 1 196 ? -4.086 -8.215 -0.432 1.00 92.75 196 CYS A CA 1
ATOM 1544 C C . CYS A 1 196 ? -4.178 -9.139 0.786 1.00 92.75 196 CYS A C 1
ATOM 1546 O O . CYS A 1 196 ? -4.807 -8.790 1.787 1.00 92.75 196 CYS A O 1
ATOM 1548 N N . LYS A 1 197 ? -3.485 -10.282 0.735 1.00 95.88 197 LYS A N 1
ATOM 1549 C CA . LYS A 1 197 ? -3.405 -11.218 1.867 1.00 95.88 197 LYS A CA 1
ATOM 1550 C C . LYS A 1 197 ? -2.872 -10.548 3.127 1.00 95.88 197 LYS A C 1
ATOM 1552 O O . LYS A 1 197 ? -3.483 -10.688 4.180 1.00 95.88 197 LYS A O 1
ATOM 1557 N N . CYS A 1 198 ? -1.787 -9.784 3.006 1.00 98.00 198 CYS A N 1
ATOM 1558 C CA . CYS A 1 198 ? -1.157 -9.089 4.122 1.00 98.00 198 CYS A CA 1
ATOM 1559 C C . CYS A 1 198 ? -1.167 -7.572 3.907 1.00 98.00 198 CYS A C 1
ATOM 1561 O O . CYS A 1 198 ? -0.693 -7.076 2.883 1.00 98.00 198 CYS A O 1
ATOM 1563 N N . VAL A 1 199 ? -1.685 -6.827 4.881 1.00 98.38 199 VAL A N 1
ATOM 1564 C CA . VAL A 1 199 ? -1.666 -5.360 4.881 1.00 98.38 199 VAL A CA 1
ATOM 1565 C C . VAL A 1 199 ? -0.888 -4.857 6.085 1.00 98.38 199 VAL A C 1
ATOM 1567 O O . VAL A 1 199 ? -1.133 -5.272 7.216 1.00 98.38 199 VAL A O 1
ATOM 1570 N N . ILE A 1 200 ? 0.024 -3.919 5.840 1.00 98.69 200 ILE A N 1
ATOM 1571 C CA . ILE A 1 200 ? 0.766 -3.206 6.874 1.00 98.69 200 ILE A CA 1
ATOM 1572 C C . ILE A 1 200 ? 0.359 -1.736 6.800 1.00 98.69 200 ILE A C 1
ATOM 1574 O O . ILE A 1 200 ? 0.484 -1.096 5.758 1.00 98.69 200 ILE A O 1
ATOM 1578 N N . MET A 1 201 ? -0.145 -1.191 7.903 1.00 98.06 201 MET A N 1
ATOM 1579 C CA . MET A 1 201 ? -0.655 0.172 8.009 1.00 98.06 201 MET A CA 1
ATOM 1580 C C . MET A 1 201 ? 0.164 1.000 8.995 1.00 98.06 201 MET A C 1
ATOM 1582 O O . MET A 1 201 ? 0.549 0.514 10.057 1.00 98.06 201 MET A O 1
ATOM 1586 N N . GLY A 1 202 ? 0.364 2.279 8.674 1.00 97.69 202 GLY A N 1
ATOM 1587 C CA . GLY A 1 202 ? 0.975 3.250 9.582 1.00 97.69 202 GLY A CA 1
ATOM 1588 C C . GLY A 1 202 ? 0.113 4.486 9.808 1.00 97.69 202 GLY A C 1
ATOM 1589 O O . GLY A 1 202 ? -0.299 5.149 8.853 1.00 97.69 202 GLY A O 1
ATOM 1590 N N . LEU A 1 203 ? -0.104 4.839 11.076 1.00 96.00 203 LEU A N 1
ATOM 1591 C CA . LEU A 1 203 ? -0.748 6.083 11.493 1.00 96.00 203 LEU A CA 1
ATOM 1592 C C . LEU A 1 203 ? 0.245 6.973 12.234 1.00 96.00 203 LEU A C 1
ATOM 1594 O O . LEU A 1 203 ? 0.587 6.726 13.391 1.00 96.00 203 LEU A O 1
ATOM 1598 N N . LYS A 1 204 ? 0.672 8.057 11.588 1.00 94.75 204 LYS A N 1
ATOM 1599 C CA . LYS A 1 204 ? 1.481 9.083 12.251 1.00 94.75 204 LYS A CA 1
ATOM 1600 C C . LYS A 1 204 ? 0.623 9.991 13.133 1.00 94.75 204 LYS A C 1
ATOM 1602 O O . LYS A 1 204 ? -0.568 10.184 12.870 1.00 94.75 204 LYS A O 1
ATOM 1607 N N . LYS A 1 205 ? 1.252 10.573 14.152 1.00 93.81 205 LYS A N 1
ATOM 1608 C CA . LYS A 1 205 ? 0.625 11.516 15.078 1.00 93.81 205 LYS A CA 1
ATOM 1609 C C . LYS A 1 205 ? 0.205 12.809 14.364 1.00 93.81 205 LYS A C 1
ATOM 1611 O O . LYS A 1 205 ? 0.804 13.187 13.360 1.00 93.81 205 LYS A O 1
ATOM 1616 N N . ASP A 1 206 ? -0.841 13.460 14.875 1.00 88.06 206 ASP A N 1
ATOM 1617 C CA . ASP A 1 206 ? -1.327 14.785 14.446 1.00 88.06 206 ASP A CA 1
ATOM 1618 C C . ASP A 1 206 ? -1.621 14.919 12.934 1.00 88.06 206 ASP A C 1
ATOM 1620 O O . ASP A 1 206 ? -1.581 16.003 12.350 1.00 88.06 206 ASP A O 1
ATOM 1624 N N . CYS A 1 207 ? -1.972 13.811 12.274 1.00 89.88 207 CYS A N 1
ATOM 1625 C CA . CYS A 1 207 ? -2.374 13.821 10.875 1.00 89.88 207 CYS A CA 1
ATOM 1626 C C . CYS A 1 207 ? -3.886 14.037 10.729 1.00 89.88 207 CYS A C 1
ATOM 1628 O O . CYS A 1 207 ? -4.686 13.172 11.074 1.00 89.88 207 CYS A O 1
ATOM 1630 N N . ARG A 1 208 ? -4.284 15.166 10.129 1.00 88.69 208 ARG A N 1
ATOM 1631 C CA . ARG A 1 208 ? -5.700 15.508 9.875 1.00 88.69 208 ARG A CA 1
ATOM 1632 C C . ARG A 1 208 ? -6.423 14.530 8.941 1.00 88.69 208 ARG A C 1
ATOM 1634 O O . ARG A 1 208 ? -7.647 14.474 8.967 1.00 88.69 208 ARG A O 1
ATOM 1641 N N . LEU A 1 209 ? -5.677 13.791 8.116 1.00 89.81 209 LEU A N 1
ATOM 1642 C CA . LEU A 1 209 ? -6.228 12.764 7.227 1.00 89.81 209 LEU A CA 1
ATOM 1643 C C . LEU A 1 209 ? -6.550 11.463 7.969 1.00 89.81 209 LEU A C 1
ATOM 1645 O O . LEU A 1 209 ? -7.275 10.633 7.427 1.00 89.81 209 LEU A O 1
ATOM 1649 N N . ASN A 1 210 ? -6.062 11.278 9.201 1.00 91.62 210 ASN A N 1
ATOM 1650 C CA . ASN A 1 210 ? -6.434 10.126 10.008 1.00 91.62 210 ASN A CA 1
ATOM 1651 C C . ASN A 1 210 ? -7.879 10.288 10.476 1.00 91.62 210 ASN A C 1
ATOM 1653 O O . ASN A 1 210 ? -8.216 11.156 11.286 1.00 91.62 210 ASN A O 1
ATOM 1657 N N . THR A 1 211 ? -8.743 9.437 9.939 1.00 93.00 211 THR A N 1
ATOM 1658 C CA . THR A 1 211 ? -10.180 9.466 10.203 1.00 93.00 211 THR A CA 1
ATOM 1659 C C . THR A 1 211 ? -10.676 8.055 10.407 1.00 93.00 211 THR A C 1
ATOM 1661 O O . THR A 1 211 ? -10.089 7.102 9.885 1.00 93.00 211 THR A O 1
ATOM 1664 N N . ARG A 1 212 ? -11.806 7.924 11.098 1.00 93.38 212 ARG A N 1
ATOM 1665 C CA . ARG A 1 212 ? -12.452 6.633 11.328 1.00 93.38 212 ARG A CA 1
ATOM 1666 C C . ARG A 1 212 ? -12.692 5.869 10.025 1.00 93.38 212 ARG A C 1
ATOM 1668 O O . ARG A 1 212 ? -12.394 4.682 9.934 1.00 93.38 212 ARG A O 1
ATOM 1675 N N . ASN A 1 213 ? -13.194 6.561 9.001 1.00 91.00 213 ASN A N 1
ATOM 1676 C CA . ASN A 1 213 ? -13.515 5.953 7.709 1.00 91.00 213 ASN A CA 1
ATOM 1677 C C . ASN A 1 213 ? -12.258 5.552 6.937 1.00 91.00 213 ASN A C 1
ATOM 1679 O O . ASN A 1 213 ? -12.251 4.494 6.310 1.00 91.00 213 ASN A O 1
ATOM 1683 N N . LEU A 1 214 ? -11.201 6.368 6.991 1.00 92.81 214 LEU A N 1
ATOM 1684 C CA . LEU A 1 214 ? -9.931 6.033 6.352 1.00 92.81 214 LEU A CA 1
ATOM 1685 C C . LEU A 1 214 ? -9.325 4.787 7.004 1.00 92.81 214 LEU A C 1
ATOM 1687 O O . LEU A 1 214 ? -8.953 3.849 6.306 1.00 92.81 214 LEU A O 1
ATOM 1691 N N . LEU A 1 215 ? -9.306 4.746 8.338 1.00 94.81 215 LEU A N 1
ATOM 1692 C CA . LEU A 1 215 ? -8.785 3.609 9.086 1.00 94.81 215 LEU A CA 1
ATOM 1693 C C . LEU A 1 215 ? -9.576 2.326 8.790 1.00 94.81 215 LEU A C 1
ATOM 1695 O O . LEU A 1 215 ? -8.986 1.312 8.424 1.00 94.81 215 LEU A O 1
ATOM 1699 N N . TYR A 1 216 ? -10.909 2.395 8.850 1.00 93.88 216 TYR A N 1
ATOM 1700 C CA . TYR A 1 216 ? -11.792 1.291 8.465 1.00 93.88 216 TYR A CA 1
ATOM 1701 C C . TYR A 1 216 ? -11.517 0.800 7.034 1.00 93.88 216 TYR A C 1
ATOM 1703 O O . TYR A 1 216 ? -11.408 -0.401 6.778 1.00 93.88 216 TYR A O 1
ATOM 1711 N N . THR A 1 217 ? -11.376 1.731 6.089 1.00 92.94 217 THR A N 1
ATOM 1712 C CA . THR A 1 217 ? -11.127 1.400 4.681 1.00 92.94 217 THR A CA 1
ATOM 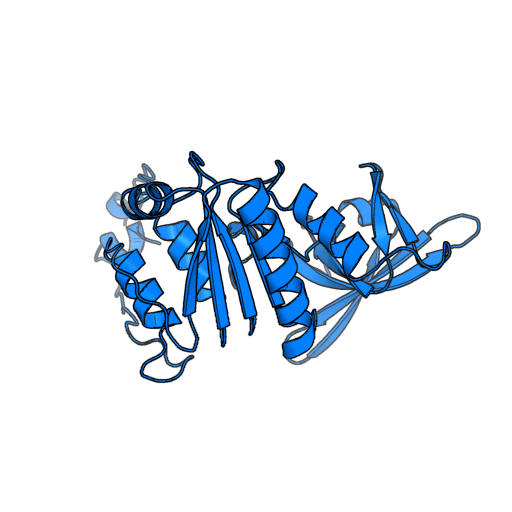1713 C C . THR A 1 217 ? -9.803 0.667 4.510 1.00 92.94 217 THR A C 1
ATOM 1715 O O . THR A 1 217 ? -9.772 -0.331 3.794 1.00 92.94 217 THR A O 1
ATOM 1718 N N . GLY A 1 218 ? -8.743 1.119 5.187 1.00 94.81 218 GLY A N 1
ATOM 1719 C CA . GLY A 1 218 ? -7.429 0.483 5.135 1.00 94.81 218 GLY A CA 1
ATOM 1720 C C . GLY A 1 218 ? -7.423 -0.927 5.730 1.00 94.81 218 GLY A C 1
ATOM 1721 O O . GLY A 1 218 ? -6.952 -1.851 5.076 1.00 94.81 218 GLY A O 1
ATOM 1722 N N . ILE A 1 219 ? -8.029 -1.122 6.906 1.00 95.06 219 ILE A N 1
ATOM 1723 C CA . ILE A 1 219 ? -8.076 -2.439 7.570 1.00 95.06 219 ILE A CA 1
ATOM 1724 C C . ILE A 1 219 ? -8.831 -3.457 6.710 1.00 95.06 219 ILE A C 1
ATOM 1726 O O . ILE A 1 219 ? -8.390 -4.588 6.539 1.00 95.06 219 ILE A O 1
ATOM 1730 N N . THR A 1 220 ? -9.933 -3.045 6.080 1.00 93.19 220 THR A N 1
ATOM 1731 C CA . THR A 1 220 ? -10.722 -3.929 5.200 1.00 93.19 220 THR A CA 1
ATOM 1732 C C . THR A 1 220 ? -10.043 -4.264 3.863 1.00 93.19 220 THR A C 1
ATOM 1734 O O . THR A 1 220 ? -10.614 -5.011 3.064 1.00 93.19 220 THR A O 1
ATOM 1737 N N . ARG A 1 221 ? -8.845 -3.726 3.578 1.00 94.88 221 ARG A N 1
ATOM 1738 C CA . ARG A 1 221 ? -8.032 -4.166 2.429 1.00 94.88 221 ARG A CA 1
ATOM 1739 C C . ARG A 1 221 ? -7.334 -5.509 2.693 1.00 94.88 221 ARG A C 1
ATOM 1741 O O . ARG A 1 221 ? -6.921 -6.149 1.730 1.00 94.88 221 ARG A O 1
ATOM 1748 N N . ALA A 1 222 ? -7.203 -5.918 3.958 1.00 95.56 222 ALA A N 1
ATOM 1749 C CA . ALA A 1 222 ? -6.539 -7.154 4.360 1.00 95.56 222 ALA A CA 1
ATOM 1750 C C . ALA A 1 222 ? -7.459 -8.367 4.212 1.00 95.56 222 ALA A C 1
ATOM 1752 O O . ALA A 1 222 ? -8.599 -8.328 4.674 1.00 95.56 222 ALA A O 1
ATOM 1753 N N . GLU A 1 223 ? -6.965 -9.448 3.609 1.00 93.88 223 GLU A N 1
ATOM 1754 C CA . GLU A 1 223 ? -7.708 -10.708 3.481 1.00 93.88 223 GLU A CA 1
ATOM 1755 C C . GLU A 1 223 ? -7.348 -11.719 4.578 1.00 93.88 223 GLU A C 1
ATOM 1757 O O . GLU A 1 223 ? -8.252 -12.376 5.091 1.00 93.88 223 GLU A O 1
ATOM 1762 N N . GLU A 1 224 ? -6.067 -11.821 4.958 1.00 95.25 224 GLU A N 1
ATOM 1763 C CA . GLU A 1 224 ? -5.561 -12.837 5.900 1.00 95.25 224 GLU A CA 1
ATOM 1764 C C . GLU A 1 224 ? -4.816 -12.254 7.112 1.00 95.25 224 GLU A C 1
ATOM 1766 O O . GLU A 1 224 ? -4.906 -12.826 8.193 1.00 95.25 224 GLU A O 1
ATOM 1771 N N . GLN A 1 225 ? -4.065 -11.159 6.953 1.00 97.75 225 GLN A N 1
ATOM 1772 C CA . GLN A 1 225 ? -3.272 -10.536 8.020 1.00 97.75 225 GLN A CA 1
ATOM 1773 C C . GLN A 1 225 ? -3.294 -9.010 7.919 1.00 97.75 225 GLN A C 1
ATOM 1775 O O . GLN A 1 225 ? -3.073 -8.444 6.844 1.00 97.75 225 GLN A O 1
ATOM 1780 N N . CYS A 1 226 ? -3.503 -8.334 9.046 1.00 98.19 226 CYS A N 1
ATOM 1781 C CA . CYS A 1 226 ? -3.462 -6.878 9.142 1.00 98.19 226 CYS A CA 1
ATOM 1782 C C . CYS A 1 226 ? -2.591 -6.427 10.319 1.00 98.19 226 CYS A C 1
ATOM 1784 O O . CYS A 1 226 ? -2.903 -6.713 11.473 1.00 98.19 226 CYS A O 1
ATOM 1786 N N . PHE A 1 227 ? -1.549 -5.649 10.029 1.00 98.69 227 PHE A N 1
ATOM 1787 C CA . PHE A 1 227 ? -0.672 -5.036 11.026 1.00 98.69 227 PHE A CA 1
ATOM 1788 C C . PHE A 1 227 ? -0.882 -3.523 11.044 1.00 98.69 227 PHE A C 1
ATOM 1790 O O . PHE A 1 227 ? -0.702 -2.863 10.024 1.00 98.69 227 PHE A O 1
ATOM 1797 N N . LEU A 1 228 ? -1.245 -2.957 12.193 1.00 98.44 228 LEU A N 1
ATOM 1798 C CA . LEU A 1 228 ? -1.468 -1.526 12.381 1.00 98.44 228 LEU A CA 1
ATOM 1799 C C . LEU A 1 228 ? -0.455 -0.943 13.370 1.00 98.44 228 LEU A C 1
ATOM 1801 O O . LEU A 1 228 ? -0.526 -1.199 14.570 1.00 98.44 228 LEU A O 1
ATOM 1805 N N . TYR A 1 229 ? 0.440 -0.090 12.880 1.00 98.38 229 TYR A N 1
ATOM 1806 C CA . TYR A 1 229 ? 1.372 0.667 13.713 1.00 98.38 229 TYR A CA 1
ATOM 1807 C C . TYR A 1 229 ? 0.871 2.097 13.914 1.00 98.38 229 TYR A C 1
ATOM 1809 O O . TYR A 1 229 ? 0.540 2.794 12.952 1.00 98.38 229 TYR A O 1
ATOM 1817 N N . VAL A 1 230 ? 0.819 2.552 15.166 1.00 97.44 230 VAL A N 1
ATOM 1818 C CA . VAL A 1 230 ? 0.262 3.861 15.541 1.00 97.44 230 VAL A CA 1
ATOM 1819 C C . VAL A 1 230 ? 1.276 4.660 16.345 1.00 97.44 230 VAL A C 1
ATOM 1821 O O . VAL A 1 230 ? 1.783 4.180 17.349 1.00 97.44 230 VAL A O 1
ATOM 1824 N N . ASN A 1 231 ? 1.572 5.894 15.942 1.00 96.88 231 ASN A N 1
ATOM 1825 C CA . ASN A 1 231 ? 2.492 6.759 16.677 1.00 96.88 231 ASN A CA 1
ATOM 1826 C C . ASN A 1 231 ? 1.733 7.518 17.769 1.00 96.88 231 ASN A C 1
ATOM 1828 O O . ASN A 1 231 ? 0.951 8.416 17.459 1.00 96.88 231 ASN A O 1
ATOM 1832 N N . GLY A 1 232 ? 2.003 7.199 19.032 1.00 93.25 232 GLY A N 1
ATOM 1833 C CA . GLY A 1 232 ? 1.397 7.836 20.197 1.00 93.25 232 GLY A CA 1
ATOM 1834 C C . GLY A 1 232 ? 0.072 7.202 20.624 1.00 93.25 232 GLY A C 1
ATOM 1835 O O . GLY A 1 232 ? -0.734 6.757 19.808 1.00 93.25 232 GLY A O 1
ATOM 1836 N N . THR A 1 233 ? -0.159 7.187 21.936 1.00 86.88 233 THR A N 1
ATOM 1837 C CA . THR A 1 233 ? -1.330 6.556 22.566 1.00 86.88 233 THR 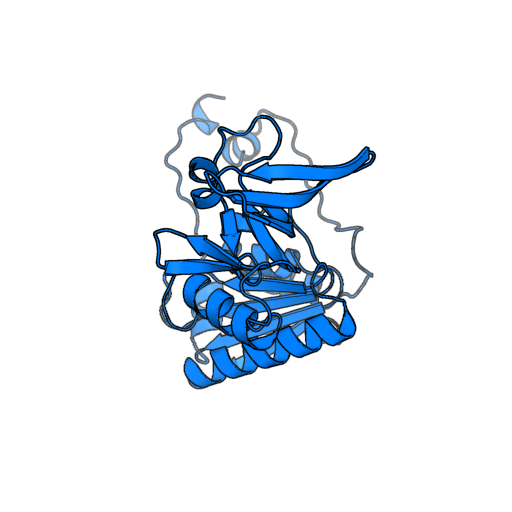A CA 1
ATOM 1838 C C . THR A 1 233 ? -2.644 7.269 22.253 1.00 86.88 233 THR A C 1
ATOM 1840 O O . THR A 1 233 ? -3.696 6.640 22.200 1.00 86.88 233 THR A O 1
ATOM 1843 N N . ASP A 1 234 ? -2.600 8.578 22.008 1.00 91.69 234 ASP A N 1
ATOM 1844 C CA . ASP A 1 234 ? -3.771 9.404 21.718 1.00 91.69 234 ASP A CA 1
ATOM 1845 C C . ASP A 1 234 ? -4.182 9.382 20.238 1.00 91.69 234 ASP A C 1
ATOM 1847 O O . ASP A 1 234 ? -5.327 9.700 19.915 1.00 91.69 234 ASP A O 1
ATOM 1851 N N . THR A 1 235 ? -3.282 8.986 19.333 1.00 94.31 235 THR A N 1
ATOM 1852 C CA . THR A 1 235 ? -3.521 9.015 17.881 1.00 94.31 235 THR A CA 1
ATOM 1853 C C . THR A 1 235 ? -4.655 8.093 17.460 1.00 94.31 235 THR A C 1
ATOM 1855 O O . THR A 1 235 ? -5.502 8.511 16.669 1.00 94.31 235 THR A O 1
ATOM 1858 N N . LEU A 1 236 ? -4.717 6.868 17.993 1.00 93.38 236 LEU A N 1
ATOM 1859 C CA . LEU A 1 236 ? -5.793 5.927 17.668 1.00 93.38 236 LEU A CA 1
ATOM 1860 C C . LEU A 1 236 ? -7.151 6.496 18.089 1.00 93.38 236 LEU A C 1
ATOM 1862 O O . LEU A 1 236 ? -8.063 6.594 17.269 1.00 93.38 236 LEU A O 1
ATOM 1866 N N . LYS A 1 237 ? -7.253 6.939 19.346 1.00 92.44 237 LYS A N 1
ATOM 1867 C CA . LYS A 1 237 ? -8.484 7.501 19.903 1.00 92.44 237 LYS A CA 1
ATOM 1868 C C . LYS A 1 237 ? -8.951 8.723 19.111 1.00 92.44 237 LYS A C 1
ATOM 1870 O O . LYS A 1 237 ? -10.079 8.731 18.635 1.00 92.44 237 LYS A O 1
ATOM 1875 N N . LYS A 1 238 ? -8.060 9.686 18.848 1.00 92.88 238 LYS A N 1
ATOM 1876 C CA . LYS A 1 238 ? -8.354 10.862 18.006 1.00 92.88 238 LYS A CA 1
ATOM 1877 C C . LYS A 1 238 ? -8.812 10.479 16.596 1.00 92.88 238 LYS A C 1
ATOM 1879 O O . LYS A 1 238 ? -9.719 11.099 16.054 1.00 92.88 238 LYS A O 1
ATOM 1884 N N . THR A 1 239 ? -8.193 9.461 15.996 1.00 93.25 239 THR A N 1
ATOM 1885 C CA . THR A 1 239 ? -8.554 8.967 14.656 1.00 93.25 239 THR A CA 1
ATOM 1886 C C . THR A 1 239 ? -9.968 8.396 14.646 1.00 93.25 239 THR A C 1
ATOM 1888 O O . THR A 1 239 ? -10.760 8.702 13.755 1.00 93.25 239 THR A O 1
ATOM 1891 N N . ILE A 1 240 ? -10.300 7.588 15.652 1.00 92.25 240 ILE A N 1
ATOM 1892 C CA . ILE A 1 240 ? -11.608 6.949 15.799 1.00 92.25 240 ILE A CA 1
ATOM 1893 C C . ILE A 1 240 ? -12.680 7.988 16.158 1.00 92.25 240 ILE A C 1
ATOM 1895 O O . ILE A 1 240 ? -13.775 7.955 15.603 1.00 92.25 240 ILE A O 1
ATOM 1899 N N . GLU A 1 241 ? -12.378 8.969 17.003 1.00 90.00 241 GLU A N 1
ATOM 1900 C CA . GLU A 1 241 ? -13.273 10.084 17.350 1.00 90.00 241 GLU A CA 1
ATOM 1901 C C . GLU A 1 241 ? -13.454 11.108 16.223 1.00 90.00 241 GLU A C 1
ATOM 1903 O O . GLU A 1 241 ? -14.326 11.965 16.329 1.00 90.00 241 GLU A O 1
ATOM 1908 N N . ASN A 1 242 ? -12.682 11.006 15.137 1.00 85.62 242 ASN A N 1
ATOM 1909 C CA . ASN A 1 242 ? -12.798 11.836 13.943 1.00 85.62 242 ASN A CA 1
ATOM 1910 C C . ASN A 1 242 ? -13.594 11.103 12.842 1.00 85.62 242 ASN A C 1
ATOM 1912 O O . ASN A 1 242 ? -13.004 10.522 11.915 1.00 85.62 242 ASN A O 1
ATOM 1916 N N . PRO A 1 243 ? -14.941 11.081 12.902 1.00 69.12 243 PRO A N 1
ATOM 1917 C CA . PRO A 1 243 ? -15.734 10.708 11.755 1.00 69.12 243 PRO A CA 1
ATOM 1918 C C . PRO A 1 243 ? -15.605 11.865 10.770 1.00 69.12 243 PRO A C 1
ATOM 1920 O O . PRO A 1 243 ? -16.203 12.916 10.982 1.00 69.12 243 PRO A O 1
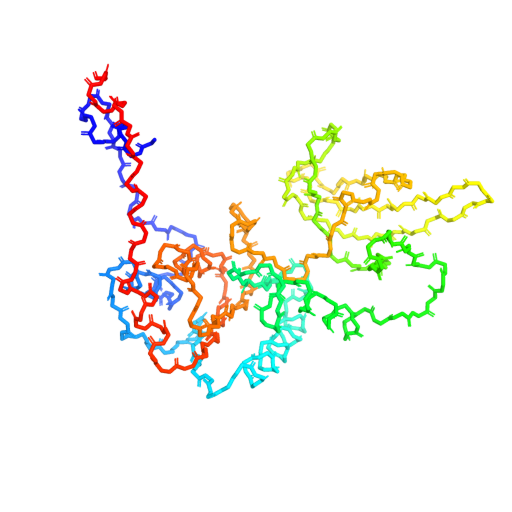ATOM 1923 N N . ILE A 1 244 ? -14.881 11.707 9.660 1.00 61.81 244 ILE A N 1
ATOM 1924 C CA . ILE A 1 244 ? -15.181 12.583 8.523 1.00 61.81 244 ILE A CA 1
ATOM 1925 C C . ILE A 1 244 ? -16.591 12.214 8.061 1.00 61.81 244 ILE A C 1
ATOM 1927 O O . ILE A 1 244 ? -16.825 11.308 7.256 1.00 61.81 244 ILE A O 1
ATOM 1931 N N . LEU A 1 245 ? -17.563 12.902 8.651 1.00 54.03 245 LEU A N 1
ATOM 1932 C CA . LEU A 1 245 ? -18.789 13.267 7.989 1.00 54.03 245 LEU A CA 1
ATOM 1933 C C . LEU A 1 245 ? -18.340 14.253 6.924 1.00 54.03 245 LEU A C 1
ATOM 1935 O O . LEU A 1 245 ? -18.123 15.428 7.198 1.00 54.03 245 LEU A O 1
ATOM 1939 N N . ASP A 1 246 ? -18.144 13.741 5.715 1.00 53.31 246 ASP A N 1
ATOM 1940 C CA . ASP A 1 246 ? -18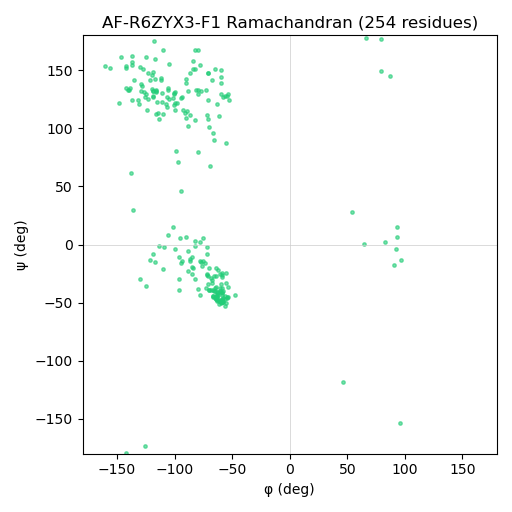.250 14.550 4.515 1.00 53.31 246 ASP A CA 1
ATOM 1941 C C . ASP A 1 246 ? -19.659 15.170 4.585 1.00 53.31 246 ASP A C 1
ATOM 1943 O O . ASP A 1 246 ? -20.643 14.552 4.169 1.00 53.31 246 ASP A O 1
ATOM 1947 N N . GLN A 1 247 ? -19.795 16.324 5.254 1.00 53.31 247 GLN A N 1
ATOM 1948 C CA . GLN A 1 247 ? -20.950 17.207 5.138 1.00 53.31 247 GLN A CA 1
ATOM 1949 C C . GLN A 1 247 ? -20.865 17.781 3.727 1.00 53.31 247 GLN A C 1
ATOM 1951 O O . GLN A 1 247 ? -20.574 18.957 3.521 1.00 53.31 247 GLN A O 1
ATOM 1956 N N . ARG A 1 248 ? -21.053 16.915 2.726 1.00 57.25 248 ARG A N 1
ATOM 1957 C CA . ARG A 1 248 ? -21.306 17.370 1.372 1.00 57.25 248 ARG A CA 1
ATOM 1958 C C . ARG A 1 248 ? -22.593 18.155 1.460 1.00 57.25 248 ARG A C 1
ATOM 1960 O O . ARG A 1 248 ? -23.646 17.588 1.725 1.00 57.25 248 ARG A O 1
ATOM 1967 N N . ILE A 1 249 ? -22.486 19.461 1.283 1.00 67.81 249 ILE A N 1
ATOM 1968 C CA . ILE A 1 249 ? -23.643 20.303 1.032 1.00 67.81 249 ILE A CA 1
ATOM 1969 C C . ILE A 1 249 ? -24.110 19.928 -0.374 1.00 67.81 249 ILE A C 1
ATOM 1971 O O . ILE A 1 249 ? -23.486 20.287 -1.370 1.00 67.81 249 ILE A O 1
ATOM 1975 N N . THR A 1 250 ? -25.153 19.112 -0.442 1.00 72.12 250 THR A N 1
ATOM 1976 C CA . THR A 1 250 ? -25.765 18.623 -1.676 1.00 72.12 250 THR A CA 1
ATOM 1977 C C . THR A 1 250 ? -27.270 18.625 -1.483 1.00 72.12 250 THR A C 1
ATOM 1979 O O . THR A 1 250 ? -27.767 18.154 -0.465 1.00 72.12 250 THR A O 1
ATOM 1982 N N . PHE A 1 251 ? -27.995 19.153 -2.466 1.00 77.31 251 PHE A N 1
ATOM 1983 C CA . PHE A 1 251 ? -29.461 19.171 -2.472 1.00 77.31 251 PHE A CA 1
ATOM 1984 C C . PHE A 1 251 ? -30.052 17.922 -3.132 1.00 77.31 251 PHE A C 1
ATOM 1986 O O . PHE A 1 251 ? -31.254 17.841 -3.355 1.00 77.31 251 PHE A O 1
ATOM 1993 N N . LEU A 1 252 ? -29.221 16.935 -3.481 1.00 76.38 252 LEU A N 1
ATOM 1994 C CA . LEU A 1 252 ? -29.664 15.766 -4.235 1.00 76.38 252 LEU A CA 1
ATOM 1995 C C . LEU A 1 252 ? -30.758 14.966 -3.508 1.00 76.38 252 LEU A C 1
ATOM 1997 O O . LEU A 1 252 ? -31.640 14.433 -4.164 1.00 76.38 252 LEU A O 1
ATOM 2001 N N . SER A 1 253 ? -30.735 14.897 -2.175 1.00 72.56 253 SER A N 1
ATOM 2002 C CA . SER A 1 253 ? -31.783 14.230 -1.385 1.00 72.56 253 SER A CA 1
ATOM 2003 C C . SER A 1 253 ? -33.101 15.004 -1.366 1.00 72.56 253 SER A C 1
ATOM 2005 O O . SER A 1 253 ? -34.146 14.394 -1.183 1.00 72.56 253 SER A O 1
ATOM 2007 N N . GLU A 1 254 ? -33.057 16.326 -1.543 1.00 73.69 254 GLU A N 1
ATOM 2008 C CA . GLU A 1 254 ? -34.237 17.198 -1.604 1.00 73.69 254 GLU A CA 1
ATOM 2009 C C . GLU A 1 254 ? -34.833 17.260 -3.019 1.00 73.69 254 GLU A C 1
ATOM 2011 O O . GLU A 1 254 ? -36.024 17.518 -3.185 1.00 73.69 254 GLU A O 1
ATOM 2016 N N . LEU A 1 255 ? -34.007 17.017 -4.042 1.00 73.50 255 LEU A N 1
ATOM 2017 C CA . LEU A 1 255 ? -34.387 17.058 -5.457 1.00 73.50 255 LEU A CA 1
ATOM 2018 C C . LEU A 1 255 ? -34.960 15.735 -5.996 1.00 73.50 255 LEU A C 1
ATOM 2020 O O . LEU A 1 255 ? -35.499 15.733 -7.104 1.00 73.50 255 LEU A O 1
ATOM 2024 N N . ILE A 1 256 ? -34.832 14.625 -5.258 1.00 69.44 256 ILE A N 1
ATOM 2025 C CA . ILE A 1 256 ? -35.314 13.282 -5.643 1.00 69.44 256 ILE A CA 1
ATOM 2026 C C . ILE A 1 256 ? -36.540 12.919 -4.808 1.00 69.44 256 ILE A C 1
ATOM 2028 O O . ILE A 1 256 ? -37.567 12.519 -5.408 1.00 69.44 256 ILE A O 1
#

Mean predicted aligned error: 7.27 Å

pLDDT: mean 88.52, std 11.27, range [52.66, 98.69]

Solvent-accessible surface area (backbone atoms only — not comparable to full-atom values): 14383 Å² total; per-residue (Å²): 108,69,40,56,60,70,44,69,79,49,94,79,84,83,84,85,76,73,90,85,54,65,91,85,42,38,50,59,51,44,35,51,36,31,69,75,52,46,77,91,68,78,71,47,100,29,18,42,71,46,76,24,92,37,67,66,59,34,46,52,52,51,52,55,50,47,53,53,36,29,75,75,59,34,68,90,28,36,39,33,34,21,74,39,83,44,62,80,76,5,26,60,45,45,24,54,55,47,39,54,71,78,59,51,93,86,52,81,69,36,50,45,79,45,95,88,73,50,71,51,39,54,72,38,43,28,26,32,68,45,77,87,48,95,88,50,55,57,57,42,62,28,30,29,74,42,40,49,77,57,101,87,52,49,38,41,31,32,42,30,76,41,83,93,82,44,76,42,78,47,81,30,44,71,86,52,46,74,37,50,42,70,42,57,23,39,37,44,79,62,43,67,93,53,73,25,44,30,28,39,36,49,44,67,56,95,45,87,68,50,20,19,63,52,53,33,56,47,54,68,25,30,66,60,29,33,38,40,35,30,18,39,85,60,39,61,50,55,19,30,73,30,64,76,70,79,77,70,88,67,62,62,38,81,75,101

Secondary structure (DSSP, 8-state):
-HHHHHTSSS--------TTS-TT-HHHHHHHHHHHT-------SSEEEEEESSHHHHHHHHHHHHHHHHHHH-GGGEEEEESSSSSTTSHHHHHHHHHHHHS----GGGEEE-TTS-EEETT-EEEE--S--TTS-TT-EEEEEEEEE-SS-EEEEEEEEETTTEEEEEEEETTTGGGEEE-SEEETTTTTT--EEEEEEEE-TT-TT--HHHHHHHHTTEEEEEEEEEESHHHHHHHHH----------HHHH-

Sequence (256 aa):
MRDLIQSGRIPVCYLNNCHRQREGSGIIKAASLIKQGDSEIDNTDDFWMEICNSEDILVEKFILQYEKGVECYGLQQVMGLVATHGGKMGDINLNRVLQEKLNPERDENAVYSLQDGNELRVGDRVIHTNHNLDDVKNGEIGHVIAVEKSETSTVVKVQYKNGLDGNKEVFYHDEECEDLKLAYVITIHKAQGSQCKCVIMGLKKDCRLNTRNLLYTGITRAEEQCFLYVNGTDTLKKTIENPILDQRITFLSELI

Radius of gyration: 19.99 Å; Cα contacts (8 Å, |Δi|>4): 472; chains: 1; bounding box: 60×37×52 Å

Foldseek 3Di:
DVLVVLLVPDDDDDDPDDPQADDPDLLVVQLVCLLVLHLPRDDDPFEAEDEDQDLVVLLVVLLVVLVVVCVVANLVQEAEEEADDDDSRHPVNSLVVNCCVVPNDDDPQQWDADPVRDIAGQFFKKAFQDPPDPVDHHLFIWGFHGWHDDPPWIKTWTWGADPPPGIDIDIATRVRCNRIDTGNYDYLVSCVPAAHQEYRYEAEPPDPSLASVSVSSRSVSHNGHYYYYYYDPCRSSVSSVHHPPPPPPDCSSVVD

Nearest PDB structures (foldseek):
  3gpl-assembly2_B  TM=8.600E-01  e=2.172E-16  Deinococcus radiodurans R1 = ATCC 13939 = DSM 20539
  3gp8-assembly1_A  TM=8.523E-01  e=6.784E-15  Deinococcus radiodurans R1 = ATCC 13939 = DSM 20539
  3e1s-assembly1_A  TM=8.530E-01  e=5.614E-14  Deinococcus radiodurans
  8b1t-assembly1_D  TM=7.426E-01  e=5.963E-14  Escherichia coli
  6t2v-assembly1_D  TM=7.206E-01  e=1.862E-12  Escherichia coli

=== Feature glossary ===
The record interleaves many kinds of information about one protein. Here is each kind framed as the question it answers.

Q: What does the local fold look like, residue by residue?
A: A 3Di character summarizes, for each residue, the relative orientation of the Cα frame of its nearest spatial neighbor. Because it encodes fold topology rather than chemistry, 3Di alignments detect remote structural similarity that sequence alignment misses.

Q: Which residues are in helices, strands, or loops?
A: Secondary structure is the local, repeating backbone conformation. DSSP classifies it into eight states by reading the hydrogen-bond network: three helix types (H, G, I), two β types (E, B), two non-regular types (T, S), and unstructured coil (-).

Q: How big and how compact is the whole molecule?
A: Three whole-structure scalars: the radius of gyration (RMS distance of Cα from centroid, in Å), the count of Cα–Cα contacts (pairs closer than 8 Å and separated by more than four residues in sequence — i.e. tertiary, not local, contacts), and the bounding-box dimensions. Together they distinguish compact globular folds from extended fibres or disordered chains.

Q: How confident is the AlphaFold model at each residue?
A: For AlphaFold models, the B-factor field carries pLDDT — the model's own estimate of local accuracy on a 0–100 scale. Regions with pLDDT<50 should be treated as essentially unmodeled; they often correspond to intrinsically disordered segments.

Q: What family and function is it annotated with?
A: Functional annotations link the protein to curated databases. InterPro entries identify conserved domains and families by matching the sequence against member-database signatures (Pfam, PROSITE, CDD, …). Gene Ontology (GO) terms describe molecular function, biological process, and cellular component in a controlled vocabulary. CATH places the structure in a hierarchical fold classification (Class/Architecture/Topology/Homologous-superfamily). The organism is the source species.

Q: What known structures does this most resemble?
A: Nearest PDB neighbors are the top structural matches found by Foldseek when searching this structure against the entire Protein Data Bank. Each hit reports a TM-score (0 to 1; >0.5 almost always implies the same fold) and an E-value. These are *structural* homologs — they may share no detectable sequence similarity.

Q: Which residues are buried vs exposed?
A: Solvent-accessible surface area (SASA) is the area in Å² traced out by the centre of a 1.4 Å probe sphere (a water molecule) rolled over the protein's van der Waals surface (Shrake–Rupley / Lee–Richards construction). Buried residues have near-zero SASA; fully exposed residues can exceed 200 Å². The total SASA scales roughly with the number of surface residues.

Q: What are the backbone torsion angles?
A: φ (phi) and ψ (psi) are the two rotatable backbone dihedrals per residue: φ is the C(i-1)–N–Cα–C torsion, ψ is the N–Cα–C–N(i+1) torsion, both in degrees on (−180°, 180°]. α-helical residues cluster near (−60°, −45°); β-strand residues near (−120°, +130°). A Ramachandran plot is simply a scatter of (φ, ψ) for every residue.

Q: Are the domains correctly placed relative to each other?
A: Predicted aligned error is AlphaFold's pairwise confidence. Unlike pLDDT (per-residue), PAE is per-residue-pair and captures whether two parts of the structure are correctly placed relative to each other. Units are ångströms of expected positional error.

Q: What if only a Cα trace is available?
A: P-SEA three-state annotation labels each residue as helix, strand, or coil based purely on the geometry of the Cα trace. It serves as a fallback when the full backbone (and thus DSSP) is unavailable.

Q: What is the amino-acid chain?
A: This is the polypeptide sequence — one letter per residue, N-terminus first. Length ranges from a few dozen residues for small domains to over a thousand for large multi-domain proteins.

Q: What do the rendered images show?
A: The six renders are orthographic views along the three Cartesian axes in both directions. Representation (cartoon, sticks, or surface) and color scheme (sequence-rainbow or by-chain) vary across proteins so the training set covers all the common visualization conventions.

Q: What do the diagnostic plots show?
A: Plot images: a contact map (which residues are close in 3D, as an N×N binary image), a Ramachandran scatter (backbone torsion angles, revealing secondary-structure composition at a glance), and — for AlphaFold structures — a PAE heatmap (pairwise prediction confidence).

Q: How mobile is each atom in the crystal?
A: B-factor (Debye–Waller factor) reflects atomic displacement in the crystal lattice. It is an experimental observable (units Å²), not a prediction; low values mean the atom is pinned down, high values mean it moves or is heterogeneous across the crystal.

Q: Where is each backbone atom in 3D?
A: The mmCIF table is the protein's shape written out atom by atom. For each backbone N, Cα, C, and carbonyl O, it records an (x, y, z) coordinate triple in Å plus the residue type, chain letter, and residue number.